Protein AF-A0A9D0NWI7-F1 (afdb_monomer)

Sequence (236 aa):
MSPNLDRCYEVLAVSHNSTWTEIRAAYRQLAQKWHPDRVGEEQKAEAEKRIKEINQAFSDIEKYYVKFGKPPGDTALKNPPPNQTVNRQARPGTTTRKAPQQEREESRPLKPHMVFLLLCVVGYLAWFLFWPAPEQDTLVSDPASETATQENTTDTEQDAEQTQQVRLFFKVGSSETEVYGIQGRPGRIKGDLWYYGGSVIFFSDGAVIGWHEDPEFPLYTEERARRETAAADERP

Solvent-accessible surface area (backbone atoms only — not comparable to full-atom values): 15121 Å² total; per-residue (Å²): 130,82,77,65,57,67,61,25,27,56,68,51,71,48,59,79,82,53,49,73,63,52,55,55,47,37,47,53,53,51,47,60,64,35,30,66,94,69,44,56,81,89,44,34,68,57,22,55,52,49,41,51,52,43,51,50,27,51,50,53,49,50,53,45,33,48,72,64,34,47,82,70,82,82,78,94,82,82,76,76,83,72,77,85,71,78,75,83,72,82,84,81,87,81,89,84,91,81,84,85,88,90,79,79,97,72,86,76,79,81,58,73,68,61,59,52,53,55,51,52,52,52,53,52,51,52,55,62,74,67,56,84,77,82,84,79,89,80,85,87,82,88,82,91,80,89,82,89,81,88,79,88,88,78,85,76,92,74,67,76,83,68,70,83,72,69,82,62,48,44,52,76,63,35,40,58,68,54,42,37,73,53,74,41,85,59,80,44,74,58,86,54,36,38,24,44,83,72,10,36,40,23,28,49,98,62,20,28,60,30,61,49,78,24,90,92,31,69,72,65,31,49,72,55,52,54,52,55,54,54,61,57,73,70,59,130

Structure (mmCIF, N/CA/C/O backbone):
data_AF-A0A9D0NWI7-F1
#
_entry.id   AF-A0A9D0NWI7-F1
#
loop_
_atom_site.group_PDB
_atom_site.id
_atom_site.type_symbol
_atom_site.label_atom_id
_atom_site.label_alt_id
_atom_site.label_comp_id
_atom_site.label_asym_id
_atom_site.label_entity_id
_atom_site.label_seq_id
_atom_site.pdbx_PDB_ins_code
_atom_site.Cartn_x
_atom_site.Cartn_y
_atom_site.Cartn_z
_atom_site.occupancy
_atom_site.B_iso_or_equiv
_atom_site.auth_seq_id
_atom_site.auth_comp_id
_atom_site.auth_asym_id
_atom_site.auth_atom_id
_atom_site.pdbx_PDB_model_num
ATOM 1 N N . MET A 1 1 ? -12.580 -11.399 -15.314 1.00 40.09 1 MET A N 1
ATOM 2 C CA . MET A 1 1 ? -11.313 -12.110 -15.047 1.00 40.09 1 MET A CA 1
ATOM 3 C C . MET A 1 1 ? -10.971 -11.937 -13.582 1.00 40.09 1 MET A C 1
ATOM 5 O O . MET A 1 1 ? -10.794 -10.801 -13.164 1.00 40.09 1 MET A O 1
ATOM 9 N N . SER A 1 2 ? -10.883 -13.016 -12.808 1.00 52.03 2 SER A N 1
ATOM 10 C CA . SER A 1 2 ? -10.125 -12.954 -11.555 1.00 52.03 2 SER A CA 1
ATOM 11 C C . SER A 1 2 ? -8.662 -12.683 -11.923 1.00 52.03 2 SER A C 1
ATOM 13 O O . SER A 1 2 ? -8.167 -13.351 -12.838 1.00 52.03 2 SER A O 1
ATOM 15 N N . PRO A 1 3 ? -7.986 -11.694 -11.317 1.00 63.94 3 PRO A N 1
ATOM 16 C CA . PRO A 1 3 ? -6.555 -11.527 -11.531 1.00 63.94 3 PRO A CA 1
ATOM 17 C C . PRO A 1 3 ? -5.869 -12.836 -11.132 1.00 63.94 3 PRO A C 1
ATOM 19 O O . PRO A 1 3 ? -6.170 -13.398 -10.079 1.00 63.94 3 PRO A O 1
ATOM 22 N N . ASN A 1 4 ? -5.013 -13.363 -12.009 1.00 83.94 4 ASN A N 1
ATOM 23 C CA . ASN A 1 4 ? -4.179 -14.512 -11.677 1.00 83.94 4 ASN A CA 1
ATOM 24 C C . ASN A 1 4 ? -3.125 -14.010 -10.687 1.00 83.94 4 ASN A C 1
ATOM 26 O O . ASN A 1 4 ? -2.105 -13.436 -11.069 1.00 83.94 4 ASN A O 1
ATOM 30 N N . LEU A 1 5 ? -3.478 -14.093 -9.412 1.00 85.12 5 LEU A N 1
ATOM 31 C CA . LEU A 1 5 ? -2.723 -13.476 -8.340 1.00 85.12 5 LEU A CA 1
ATOM 32 C C . LEU A 1 5 ? -1.387 -14.190 -8.123 1.00 85.12 5 LEU A C 1
ATOM 34 O O . LEU A 1 5 ? -0.396 -13.531 -7.829 1.00 85.12 5 LEU A O 1
ATOM 38 N N . ASP A 1 6 ? -1.343 -15.492 -8.407 1.00 85.62 6 ASP A N 1
ATOM 39 C CA . ASP A 1 6 ? -0.128 -16.307 -8.376 1.00 85.62 6 ASP A CA 1
ATOM 40 C C . ASP A 1 6 ? 0.951 -15.719 -9.291 1.00 85.62 6 ASP A C 1
ATOM 42 O O . ASP A 1 6 ? 2.055 -15.392 -8.855 1.00 85.62 6 ASP A O 1
ATOM 46 N N . ARG A 1 7 ? 0.586 -15.416 -10.544 1.00 88.62 7 ARG A N 1
ATOM 47 C CA . ARG A 1 7 ? 1.476 -14.730 -11.489 1.00 88.62 7 ARG A CA 1
ATOM 48 C C . ARG A 1 7 ? 1.921 -13.355 -10.983 1.00 88.62 7 ARG A C 1
ATOM 50 O O . ARG A 1 7 ? 3.027 -12.921 -11.295 1.00 88.62 7 ARG A O 1
ATOM 57 N N . CYS A 1 8 ? 1.082 -12.643 -10.231 1.00 91.38 8 CYS A N 1
ATOM 58 C CA . CYS A 1 8 ? 1.451 -11.336 -9.684 1.00 91.38 8 CYS A CA 1
ATOM 59 C C . CYS A 1 8 ? 2.540 -11.470 -8.608 1.00 91.38 8 CYS A C 1
ATOM 61 O O . CYS A 1 8 ? 3.503 -10.701 -8.615 1.00 91.38 8 CYS A O 1
ATOM 63 N N . TYR A 1 9 ? 2.427 -12.470 -7.730 1.00 90.31 9 TYR A N 1
ATOM 64 C CA . TYR A 1 9 ? 3.453 -12.780 -6.733 1.00 90.31 9 TYR A CA 1
ATOM 65 C C . TYR A 1 9 ? 4.760 -13.254 -7.376 1.00 90.31 9 TYR A C 1
ATOM 67 O O . TYR A 1 9 ? 5.834 -12.793 -6.984 1.00 90.31 9 TYR A O 1
ATOM 75 N N . GLU A 1 10 ? 4.677 -14.073 -8.427 1.00 91.69 10 GLU A N 1
ATOM 76 C CA . GLU A 1 10 ? 5.840 -14.498 -9.216 1.00 91.69 10 GLU A CA 1
ATOM 77 C C . GLU A 1 10 ? 6.567 -13.318 -9.876 1.00 91.69 10 GLU A C 1
ATOM 79 O O . GLU A 1 10 ? 7.793 -13.231 -9.806 1.00 91.69 10 GLU A O 1
ATOM 84 N N . VAL A 1 11 ? 5.831 -12.374 -10.480 1.00 92.88 11 VAL A N 1
ATOM 85 C CA . VAL A 1 11 ? 6.412 -11.170 -11.109 1.00 92.88 11 VAL A CA 1
ATOM 86 C C . VAL A 1 11 ? 7.143 -10.302 -10.085 1.00 92.88 11 VAL A C 1
ATOM 88 O O . VAL A 1 11 ? 8.200 -9.748 -10.392 1.00 92.88 11 VAL A O 1
ATOM 91 N N . LEU A 1 12 ? 6.604 -10.193 -8.868 1.00 92.75 12 LEU A N 1
ATOM 92 C CA . LEU A 1 12 ? 7.258 -9.482 -7.770 1.00 92.75 12 LEU A CA 1
ATOM 93 C C . LEU A 1 12 ? 8.359 -10.304 -7.083 1.00 92.75 12 LEU A C 1
ATOM 95 O O . LEU A 1 12 ? 9.067 -9.758 -6.239 1.00 92.75 12 LEU A O 1
ATOM 99 N N . ALA A 1 13 ? 8.533 -11.573 -7.463 1.00 92.50 13 ALA A N 1
ATOM 100 C CA . ALA A 1 13 ? 9.464 -12.519 -6.856 1.00 92.50 13 ALA A CA 1
ATOM 101 C C . ALA A 1 13 ? 9.291 -12.642 -5.330 1.00 92.50 13 ALA A C 1
ATOM 103 O O . ALA A 1 13 ? 10.270 -12.734 -4.588 1.00 92.50 13 ALA A O 1
ATOM 104 N N . VAL A 1 14 ? 8.040 -12.633 -4.863 1.00 91.38 14 VAL A N 1
ATOM 105 C CA . VAL A 1 14 ? 7.691 -12.807 -3.446 1.00 91.38 14 VAL A CA 1
ATOM 106 C C . VAL A 1 14 ? 6.827 -14.047 -3.250 1.00 91.38 14 VAL A C 1
ATOM 108 O O . VAL A 1 14 ? 6.249 -14.583 -4.195 1.00 91.38 14 VAL A O 1
ATOM 111 N N . SER A 1 15 ? 6.751 -14.523 -2.010 1.00 88.56 15 SER A N 1
ATOM 112 C CA . SER A 1 15 ? 5.897 -15.658 -1.670 1.00 88.56 15 SER A CA 1
ATOM 113 C C . SER A 1 15 ? 4.424 -15.242 -1.664 1.00 88.56 15 SER A C 1
ATOM 115 O O . SER A 1 15 ? 4.095 -14.106 -1.333 1.00 88.56 15 SER A O 1
ATOM 117 N N . HIS A 1 16 ? 3.524 -16.188 -1.933 1.00 84.69 16 HIS A N 1
ATOM 118 C CA . HIS A 1 16 ? 2.074 -16.000 -1.779 1.00 84.69 16 HIS A CA 1
ATOM 119 C C . HIS A 1 16 ? 1.690 -15.649 -0.330 1.00 84.69 16 HIS A C 1
ATOM 121 O O . HIS A 1 16 ? 0.702 -14.962 -0.093 1.00 84.69 16 HIS A O 1
ATOM 127 N N . ASN A 1 17 ? 2.526 -16.060 0.631 1.00 82.06 17 ASN A N 1
ATOM 128 C CA . ASN A 1 17 ? 2.357 -15.785 2.059 1.00 82.06 17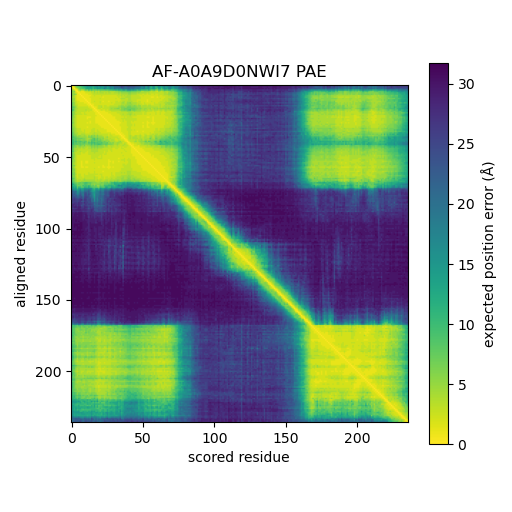 ASN A CA 1
ATOM 129 C C . ASN A 1 17 ? 3.119 -14.535 2.534 1.00 82.06 17 ASN A C 1
ATOM 131 O O . ASN A 1 17 ? 3.226 -14.311 3.741 1.00 82.06 17 ASN A O 1
ATOM 135 N N . SER A 1 18 ? 3.705 -13.755 1.622 1.00 85.38 18 SER A N 1
ATOM 136 C CA . SER A 1 18 ? 4.475 -12.570 1.996 1.00 85.38 18 SER A CA 1
ATOM 137 C C . SER A 1 18 ? 3.595 -11.494 2.627 1.00 85.38 18 SER A C 1
ATOM 139 O O . SER A 1 18 ? 2.458 -11.249 2.219 1.00 85.38 18 SER A O 1
ATOM 141 N N . THR A 1 19 ? 4.150 -10.821 3.632 1.00 87.25 19 THR A N 1
ATOM 142 C CA . THR A 1 19 ? 3.487 -9.693 4.295 1.00 87.25 19 THR A CA 1
ATOM 143 C C . THR A 1 19 ? 3.343 -8.498 3.349 1.00 87.25 19 THR A C 1
ATOM 145 O O . THR A 1 19 ? 4.065 -8.367 2.357 1.00 87.25 19 THR A O 1
ATOM 148 N N . TRP A 1 20 ? 2.436 -7.567 3.664 1.00 86.62 20 TRP A N 1
ATOM 149 C CA . TRP A 1 20 ? 2.275 -6.349 2.860 1.00 86.62 20 TRP A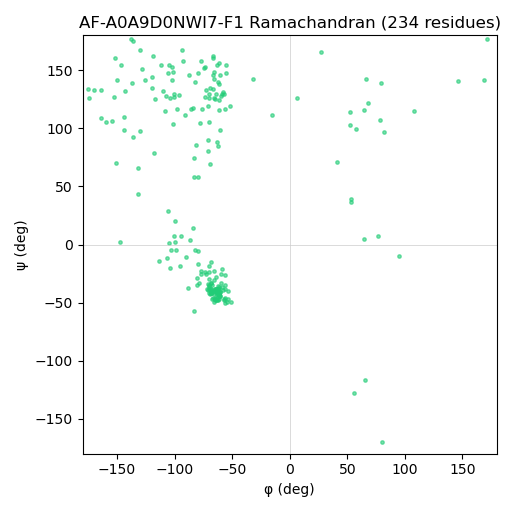 CA 1
ATOM 150 C C . TRP A 1 20 ? 3.577 -5.545 2.767 1.00 86.62 20 TRP A C 1
ATOM 152 O O . TRP A 1 20 ? 3.932 -5.025 1.704 1.00 86.62 20 TRP A O 1
ATOM 162 N N . THR A 1 21 ? 4.322 -5.480 3.873 1.00 86.50 21 THR A N 1
ATOM 163 C CA . THR A 1 21 ? 5.620 -4.805 3.930 1.00 86.50 21 THR A CA 1
ATOM 164 C C . THR A 1 21 ? 6.628 -5.438 2.969 1.00 86.50 21 THR A C 1
ATOM 166 O O . THR A 1 21 ? 7.299 -4.703 2.239 1.00 86.50 21 THR A O 1
ATOM 169 N N . GLU A 1 22 ? 6.697 -6.772 2.898 1.00 90.00 22 GLU A N 1
ATOM 170 C CA . GLU A 1 22 ? 7.553 -7.501 1.950 1.00 90.00 22 GLU A CA 1
ATOM 171 C C . GLU A 1 22 ? 7.163 -7.235 0.496 1.00 90.00 22 GLU A C 1
ATOM 173 O O . GLU A 1 22 ? 8.023 -6.878 -0.310 1.00 90.00 22 GLU A O 1
ATOM 178 N N . ILE A 1 23 ? 5.870 -7.324 0.168 1.00 91.88 23 ILE A N 1
ATOM 179 C CA . ILE A 1 23 ? 5.352 -7.062 -1.185 1.00 91.88 23 ILE A CA 1
ATOM 180 C C . ILE A 1 23 ? 5.748 -5.648 -1.630 1.00 91.88 23 ILE A C 1
ATOM 182 O O . ILE A 1 23 ? 6.299 -5.440 -2.715 1.00 91.88 23 ILE A O 1
ATOM 186 N N . ARG A 1 24 ? 5.532 -4.652 -0.762 1.00 90.19 24 ARG A N 1
ATOM 187 C CA . ARG A 1 24 ? 5.868 -3.253 -1.052 1.00 90.19 24 ARG A CA 1
ATOM 188 C C . ARG A 1 24 ? 7.380 -3.036 -1.129 1.00 90.19 24 ARG A C 1
ATOM 190 O O . ARG A 1 24 ? 7.828 -2.161 -1.870 1.00 90.19 24 ARG A O 1
ATOM 197 N N . ALA A 1 25 ? 8.171 -3.763 -0.343 1.00 91.56 25 ALA A N 1
ATOM 198 C CA . ALA A 1 25 ? 9.628 -3.698 -0.397 1.00 91.56 25 ALA A CA 1
ATOM 199 C C . ALA A 1 25 ? 10.161 -4.263 -1.720 1.00 91.56 25 ALA A C 1
ATOM 201 O O . ALA A 1 25 ? 10.948 -3.586 -2.383 1.00 91.56 25 ALA A O 1
ATOM 202 N N . ALA A 1 26 ? 9.673 -5.430 -2.143 1.00 94.38 26 ALA A N 1
ATOM 203 C CA . ALA A 1 26 ? 10.029 -6.049 -3.415 1.00 94.38 26 ALA A CA 1
ATOM 204 C C . ALA A 1 26 ? 9.658 -5.155 -4.604 1.00 94.38 26 ALA A C 1
ATOM 206 O O . ALA A 1 26 ? 10.498 -4.895 -5.465 1.00 94.38 26 ALA A O 1
ATOM 207 N N . TYR A 1 27 ? 8.454 -4.570 -4.591 1.00 94.75 27 TYR A N 1
ATOM 208 C CA . TYR A 1 27 ? 8.046 -3.576 -5.585 1.00 94.75 27 TYR A CA 1
ATOM 209 C C . TYR A 1 27 ? 9.042 -2.410 -5.678 1.00 94.75 27 TYR A C 1
ATOM 211 O O . TYR A 1 27 ? 9.499 -2.077 -6.769 1.00 94.75 27 TYR A O 1
ATOM 219 N N . ARG A 1 28 ? 9.437 -1.810 -4.542 1.00 93.62 28 ARG A N 1
ATOM 220 C CA . ARG A 1 28 ? 10.407 -0.697 -4.533 1.00 93.62 28 ARG A CA 1
ATOM 221 C C . ARG A 1 28 ? 11.765 -1.111 -5.102 1.00 93.62 28 ARG A C 1
ATOM 223 O O . ARG A 1 28 ? 12.364 -0.343 -5.850 1.00 93.62 28 ARG A O 1
ATOM 230 N N . GLN A 1 29 ? 12.244 -2.306 -4.762 1.00 94.69 29 GLN A N 1
ATOM 231 C CA . GLN A 1 29 ? 13.524 -2.823 -5.251 1.00 94.69 29 GLN A CA 1
ATOM 232 C C . GLN A 1 29 ? 13.493 -3.086 -6.758 1.00 94.69 29 GLN A C 1
ATOM 234 O O . GLN A 1 29 ? 14.400 -2.668 -7.477 1.00 94.69 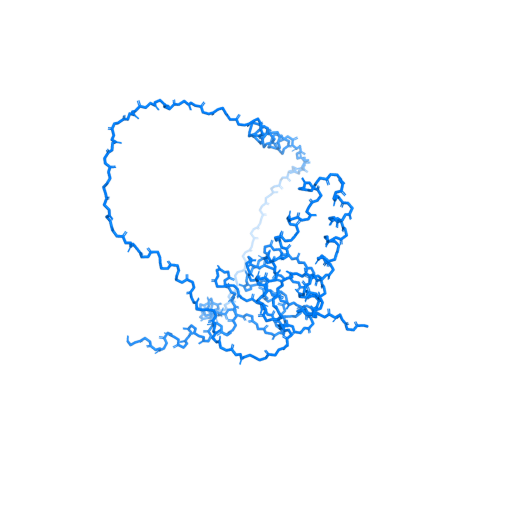29 GLN A O 1
ATOM 239 N N . LEU A 1 30 ? 12.436 -3.733 -7.251 1.00 94.56 30 LEU A N 1
ATOM 240 C CA . LEU A 1 30 ? 12.257 -4.009 -8.673 1.00 94.56 30 LEU A CA 1
ATOM 241 C C . LEU A 1 30 ? 12.067 -2.722 -9.477 1.00 94.56 30 LEU A C 1
ATOM 243 O O . LEU A 1 30 ? 12.682 -2.571 -10.532 1.00 94.56 30 LEU A O 1
ATOM 247 N N . ALA A 1 31 ? 11.298 -1.766 -8.951 1.00 93.38 31 ALA A N 1
ATOM 248 C CA . ALA A 1 31 ? 11.111 -0.468 -9.583 1.00 93.38 31 ALA A CA 1
ATOM 249 C C . ALA A 1 31 ? 12.418 0.321 -9.685 1.00 93.38 31 ALA A C 1
ATOM 251 O O . ALA A 1 31 ? 12.700 0.941 -10.706 1.00 93.38 31 ALA A O 1
ATOM 252 N N . GLN A 1 32 ? 13.255 0.252 -8.650 1.00 93.38 32 GLN A N 1
ATOM 253 C CA . GLN A 1 32 ? 14.578 0.857 -8.681 1.00 93.38 32 GLN A CA 1
ATOM 254 C C . GLN A 1 32 ? 15.528 0.115 -9.634 1.00 93.38 32 GLN A C 1
ATOM 256 O O . GLN A 1 32 ? 16.350 0.749 -10.288 1.00 93.38 32 GLN A O 1
ATOM 261 N N . LYS A 1 33 ? 15.432 -1.212 -9.742 1.00 92.31 33 LYS A N 1
ATOM 262 C CA . LYS A 1 33 ? 16.262 -2.011 -10.655 1.00 92.31 33 LYS A CA 1
ATOM 263 C C . LYS A 1 33 ? 15.966 -1.703 -12.124 1.00 92.31 33 LYS A C 1
ATOM 265 O O . LYS A 1 33 ? 16.902 -1.571 -12.904 1.00 92.31 33 LYS A O 1
ATOM 270 N N . TRP A 1 34 ? 14.690 -1.571 -12.475 1.00 94.06 34 TRP A N 1
ATOM 271 C CA . TRP A 1 34 ? 14.222 -1.353 -13.847 1.00 94.06 34 TRP A CA 1
ATOM 272 C C . TRP A 1 34 ? 13.887 0.115 -14.155 1.00 94.06 34 TRP A C 1
ATOM 274 O O . TRP A 1 34 ? 13.151 0.400 -15.095 1.00 94.06 34 TRP A O 1
ATOM 284 N N . HIS A 1 35 ? 14.409 1.064 -13.374 1.00 89.56 35 HIS A N 1
ATOM 285 C CA . HIS A 1 35 ? 14.210 2.486 -13.649 1.00 89.56 35 HIS A CA 1
ATOM 286 C C . HIS A 1 35 ? 14.969 2.897 -14.927 1.00 89.56 35 HIS A C 1
ATOM 288 O O . HIS A 1 35 ? 16.151 2.556 -15.032 1.00 89.56 35 HIS A O 1
ATOM 294 N N . PRO A 1 36 ? 14.363 3.665 -15.859 1.00 88.44 36 PRO A N 1
ATOM 295 C CA . PRO A 1 36 ? 15.008 4.064 -17.117 1.00 88.44 36 PRO A CA 1
ATOM 296 C C . PRO A 1 36 ? 16.345 4.790 -16.904 1.00 88.44 36 PRO A C 1
ATOM 298 O O . PRO A 1 36 ? 17.289 4.552 -17.647 1.00 88.44 36 PRO A O 1
ATOM 301 N N . ASP A 1 37 ? 16.467 5.592 -15.841 1.00 90.19 37 ASP A N 1
ATOM 302 C CA . ASP A 1 37 ? 17.720 6.291 -15.496 1.00 90.19 37 ASP A CA 1
ATOM 303 C C . ASP A 1 37 ? 18.858 5.365 -15.033 1.00 90.19 37 ASP A C 1
ATOM 305 O O . ASP A 1 37 ? 20.002 5.800 -14.917 1.00 90.19 37 ASP A O 1
ATOM 309 N N . ARG A 1 38 ? 18.561 4.106 -14.694 1.00 89.69 38 ARG A N 1
ATOM 310 C CA . ARG A 1 38 ? 19.538 3.148 -14.145 1.00 89.69 38 ARG A CA 1
ATOM 311 C C . ARG A 1 38 ? 19.951 2.070 -15.136 1.00 89.69 38 ARG A C 1
ATOM 313 O O . ARG A 1 38 ? 20.907 1.347 -14.860 1.00 89.69 38 ARG A O 1
ATOM 320 N N . VAL A 1 39 ? 19.251 1.959 -16.260 1.00 91.56 39 VAL A N 1
ATOM 321 C CA . VAL A 1 39 ? 19.533 0.985 -17.316 1.00 91.56 39 VAL A CA 1
ATOM 322 C C . VAL A 1 39 ? 20.183 1.674 -18.517 1.00 91.56 39 VAL A C 1
ATOM 324 O O . VAL A 1 39 ? 19.921 2.841 -18.802 1.00 91.56 39 VAL A O 1
ATOM 327 N N . GLY A 1 40 ? 21.057 0.955 -19.222 1.00 90.62 40 GLY A N 1
ATOM 328 C CA . GLY A 1 40 ? 21.648 1.448 -20.470 1.00 90.62 40 GLY A CA 1
ATOM 329 C C . GLY A 1 40 ? 20.605 1.579 -21.584 1.00 90.62 40 GLY A C 1
ATOM 330 O O . GLY A 1 40 ? 19.539 0.969 -21.513 1.00 90.62 40 GLY A O 1
ATOM 331 N N . GLU A 1 41 ? 20.916 2.345 -22.634 1.00 87.62 41 GLU A N 1
ATOM 332 C CA . GLU A 1 41 ? 19.970 2.644 -23.723 1.00 87.62 41 GLU A CA 1
ATOM 333 C C . GLU A 1 41 ? 19.390 1.395 -24.397 1.00 87.62 41 GLU A C 1
ATOM 335 O O . GLU A 1 41 ? 18.191 1.338 -24.657 1.00 87.62 41 GLU A O 1
ATOM 340 N N . GLU A 1 42 ? 20.210 0.362 -24.582 1.00 88.75 42 GLU A N 1
ATOM 341 C CA . GLU A 1 42 ? 19.807 -0.916 -25.180 1.00 88.75 42 GLU A CA 1
ATOM 342 C C . GLU A 1 42 ? 18.765 -1.673 -24.339 1.00 88.75 42 GLU A C 1
ATOM 344 O O . GLU A 1 42 ? 17.951 -2.421 -24.873 1.00 88.75 42 GLU A O 1
ATOM 349 N N . GLN A 1 43 ? 18.760 -1.458 -23.020 1.00 90.38 43 GLN A N 1
ATOM 350 C CA . GLN A 1 43 ? 17.874 -2.142 -22.075 1.00 90.38 43 GLN A CA 1
ATOM 351 C C . GLN A 1 43 ? 16.651 -1.301 -21.692 1.00 90.38 43 GLN A C 1
ATOM 353 O O . GLN A 1 43 ? 15.773 -1.810 -20.997 1.00 90.38 43 GLN A O 1
ATOM 358 N N . LYS A 1 44 ? 16.548 -0.043 -22.151 1.00 91.38 44 LYS A N 1
ATOM 359 C CA . LYS A 1 44 ? 15.412 0.845 -21.837 1.00 91.38 44 LYS A CA 1
ATOM 360 C C . LYS A 1 44 ? 14.074 0.219 -22.231 1.00 91.38 44 LYS A C 1
ATOM 362 O O . LYS A 1 44 ? 13.163 0.173 -21.412 1.00 91.38 44 LYS A O 1
ATOM 367 N N . ALA A 1 45 ? 13.985 -0.348 -23.434 1.00 92.69 45 ALA A N 1
ATOM 368 C CA . ALA A 1 45 ? 12.761 -0.988 -23.917 1.00 92.69 45 ALA A CA 1
ATOM 369 C C . ALA A 1 45 ? 12.354 -2.213 -23.071 1.00 92.69 45 ALA A C 1
ATOM 371 O O . ALA A 1 45 ? 11.172 -2.417 -22.786 1.00 92.69 45 ALA A O 1
ATOM 372 N N . GLU A 1 46 ? 13.321 -3.027 -22.631 1.00 92.19 46 GLU A N 1
ATOM 373 C CA . GLU A 1 46 ? 13.033 -4.157 -21.742 1.00 92.19 46 GLU A CA 1
ATOM 374 C C . GLU A 1 46 ? 12.643 -3.674 -20.341 1.00 92.19 46 GLU A C 1
ATOM 376 O O . GLU A 1 46 ? 11.679 -4.176 -19.763 1.00 92.19 46 GLU A O 1
ATOM 381 N N . ALA A 1 47 ? 13.333 -2.663 -19.815 1.00 93.00 47 ALA A N 1
ATOM 382 C CA . ALA A 1 47 ? 13.042 -2.075 -18.517 1.00 93.00 47 ALA A CA 1
ATOM 383 C C . ALA A 1 47 ? 11.638 -1.467 -18.457 1.00 93.00 47 ALA A C 1
ATOM 385 O O . ALA A 1 47 ? 10.912 -1.715 -17.498 1.00 93.00 47 ALA A O 1
ATOM 386 N N . GLU A 1 48 ? 11.211 -0.763 -19.507 1.00 93.50 48 GLU A N 1
ATOM 387 C CA . GLU A 1 48 ? 9.846 -0.248 -19.650 1.00 93.50 48 GLU A CA 1
ATOM 388 C C . GLU A 1 48 ? 8.799 -1.368 -19.659 1.00 93.50 48 GLU A C 1
ATOM 390 O O . GLU A 1 48 ? 7.748 -1.271 -19.015 1.00 93.50 48 GLU A O 1
ATOM 395 N N . LYS A 1 49 ? 9.086 -2.477 -20.348 1.00 94.25 49 LYS A N 1
ATOM 396 C CA . LYS A 1 49 ? 8.200 -3.643 -20.336 1.00 94.25 49 LYS A CA 1
ATOM 397 C C . LYS A 1 49 ? 8.118 -4.258 -18.937 1.00 94.25 49 LYS A C 1
ATOM 399 O O . LYS A 1 49 ? 7.020 -4.519 -18.446 1.00 94.25 49 LYS A O 1
ATOM 404 N N . ARG A 1 50 ? 9.260 -4.444 -18.272 1.00 93.00 50 ARG A N 1
ATOM 405 C CA . ARG A 1 50 ? 9.340 -5.024 -16.925 1.00 93.00 50 ARG A CA 1
ATOM 406 C C . ARG A 1 50 ? 8.663 -4.147 -15.883 1.00 93.00 50 ARG A C 1
ATOM 408 O O . ARG A 1 50 ? 7.862 -4.657 -15.107 1.00 93.00 50 ARG A O 1
ATOM 415 N N . ILE A 1 51 ? 8.923 -2.839 -15.874 1.00 94.75 51 ILE A N 1
ATOM 416 C CA . ILE A 1 51 ? 8.302 -1.921 -14.910 1.00 94.75 51 ILE A CA 1
ATOM 417 C C . ILE A 1 51 ? 6.784 -1.887 -15.083 1.00 94.75 51 ILE A C 1
ATOM 419 O O . ILE A 1 51 ? 6.054 -1.845 -14.096 1.00 94.75 51 ILE A O 1
ATOM 423 N N . LYS A 1 52 ? 6.288 -1.984 -16.323 1.00 94.44 52 LYS A N 1
ATOM 424 C CA . LYS A 1 52 ? 4.854 -2.083 -16.598 1.00 94.44 52 LYS A CA 1
ATOM 425 C C . LYS A 1 52 ? 4.249 -3.355 -16.003 1.00 94.44 52 LYS A C 1
ATOM 427 O O . LYS A 1 52 ? 3.213 -3.269 -15.348 1.00 94.44 52 LYS A O 1
ATOM 432 N N . GLU A 1 53 ? 4.900 -4.505 -16.187 1.00 94.50 53 GLU A N 1
ATOM 433 C CA . GLU A 1 53 ? 4.477 -5.783 -15.594 1.00 94.50 53 GLU A CA 1
ATOM 434 C C . GLU A 1 53 ? 4.483 -5.723 -14.056 1.00 94.50 53 GLU A C 1
ATOM 436 O O . GLU A 1 53 ? 3.508 -6.122 -13.423 1.00 94.50 53 GLU A O 1
ATOM 441 N N . ILE A 1 54 ? 5.535 -5.153 -13.459 1.00 95.00 54 ILE A N 1
ATOM 442 C CA . ILE A 1 54 ? 5.674 -4.962 -12.006 1.00 95.00 54 ILE A CA 1
ATOM 443 C C . ILE A 1 54 ? 4.558 -4.065 -11.454 1.00 95.00 54 ILE A C 1
ATOM 445 O O . ILE A 1 54 ? 3.928 -4.403 -10.452 1.00 95.00 54 ILE A O 1
ATOM 449 N N . ASN A 1 55 ? 4.286 -2.936 -12.115 1.00 94.56 55 ASN A N 1
ATOM 450 C CA . ASN A 1 55 ? 3.234 -2.000 -11.715 1.00 94.56 55 ASN A CA 1
ATOM 451 C C . ASN A 1 55 ? 1.848 -2.645 -11.795 1.00 94.56 55 ASN A C 1
ATOM 453 O O . ASN A 1 55 ? 1.021 -2.439 -10.906 1.00 94.56 55 ASN A O 1
ATOM 457 N N . GLN A 1 56 ? 1.598 -3.427 -12.848 1.00 94.38 56 GLN A N 1
ATOM 458 C CA . GLN A 1 56 ? 0.339 -4.141 -13.017 1.00 94.38 56 GLN A CA 1
ATOM 459 C C . GLN A 1 56 ? 0.154 -5.206 -11.930 1.00 94.38 56 GLN A C 1
ATOM 461 O O . GLN A 1 56 ? -0.878 -5.206 -11.264 1.00 94.38 56 GLN A O 1
ATOM 466 N N . ALA A 1 57 ? 1.167 -6.045 -11.698 1.00 93.56 57 ALA A N 1
ATOM 467 C CA . ALA A 1 57 ? 1.140 -7.072 -10.659 1.00 93.56 57 ALA A CA 1
ATOM 468 C C . ALA A 1 57 ? 0.892 -6.472 -9.267 1.00 93.56 57 ALA A C 1
ATOM 470 O O . ALA A 1 57 ? 0.026 -6.939 -8.529 1.00 93.56 57 ALA A O 1
ATOM 471 N N . PHE A 1 58 ? 1.604 -5.393 -8.927 1.00 93.44 58 PHE A N 1
ATOM 472 C CA . PHE A 1 58 ? 1.409 -4.700 -7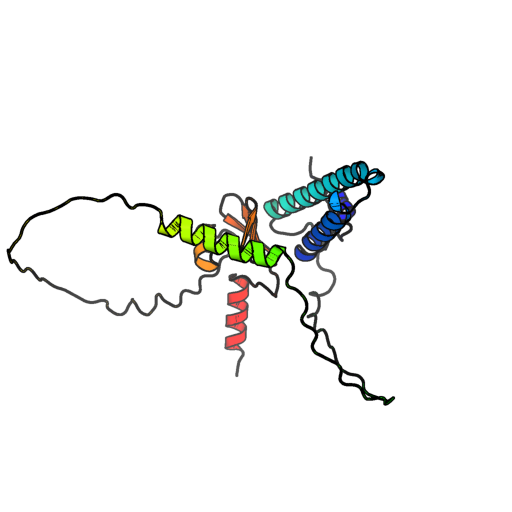.657 1.00 93.44 58 PHE A CA 1
ATOM 473 C C . PHE A 1 58 ? -0.001 -4.105 -7.539 1.00 93.44 58 PHE A C 1
ATOM 475 O O . PHE A 1 58 ? -0.643 -4.274 -6.508 1.00 93.44 58 PHE A O 1
ATOM 482 N N . SER A 1 59 ? -0.519 -3.471 -8.597 1.00 92.19 59 SER A N 1
ATOM 483 C CA . SER A 1 59 ? -1.877 -2.914 -8.593 1.00 92.19 59 SER A CA 1
ATOM 484 C C . SER A 1 59 ? -2.957 -3.984 -8.431 1.00 92.19 59 SER A C 1
ATOM 486 O O . SER A 1 59 ? -3.953 -3.749 -7.748 1.00 92.19 59 SER A O 1
ATOM 488 N N . ASP A 1 60 ? -2.784 -5.155 -9.039 1.00 91.75 60 ASP A N 1
ATOM 489 C CA . ASP A 1 60 ? -3.754 -6.243 -8.925 1.00 91.75 60 ASP A CA 1
ATOM 490 C C . ASP A 1 60 ? -3.745 -6.867 -7.521 1.00 91.75 60 ASP A C 1
ATOM 492 O O . ASP A 1 60 ? -4.812 -7.181 -6.989 1.00 91.75 60 ASP A O 1
ATOM 496 N N . ILE A 1 61 ? -2.576 -6.930 -6.871 1.00 89.69 61 ILE A N 1
ATOM 497 C CA . ILE A 1 61 ? -2.472 -7.268 -5.446 1.00 89.69 61 ILE A CA 1
ATOM 498 C C . ILE A 1 61 ? -3.139 -6.188 -4.583 1.00 89.69 61 ILE A C 1
ATOM 500 O O . ILE A 1 61 ? -3.958 -6.525 -3.734 1.00 89.69 61 ILE A O 1
ATOM 504 N N . GLU A 1 62 ? -2.876 -4.896 -4.806 1.00 89.00 62 GLU A N 1
ATOM 505 C CA . GLU A 1 62 ? -3.531 -3.812 -4.049 1.00 89.00 62 GLU A CA 1
ATOM 506 C C . GLU A 1 62 ? -5.061 -3.928 -4.103 1.00 89.00 62 GLU A C 1
ATOM 508 O O . GLU A 1 62 ? -5.721 -3.885 -3.066 1.00 89.00 62 GLU A O 1
ATOM 513 N N . LYS A 1 63 ? -5.628 -4.145 -5.296 1.00 88.88 63 LYS A N 1
ATOM 514 C CA . LYS A 1 63 ? -7.077 -4.335 -5.474 1.00 88.88 63 LYS A CA 1
ATOM 515 C C . LYS A 1 63 ? -7.599 -5.554 -4.723 1.00 88.88 63 LYS A C 1
ATOM 517 O O . LYS A 1 63 ? -8.717 -5.521 -4.219 1.00 88.88 63 LYS A O 1
ATOM 522 N N . TYR A 1 64 ? -6.820 -6.633 -4.654 1.00 88.38 64 TYR A N 1
ATOM 523 C CA . TYR A 1 64 ? -7.187 -7.802 -3.863 1.00 88.38 64 TYR A CA 1
ATOM 524 C C . TYR A 1 64 ? -7.288 -7.441 -2.374 1.00 88.38 64 TYR A C 1
ATOM 526 O O . TYR A 1 64 ? -8.299 -7.735 -1.740 1.00 88.38 64 TYR A O 1
ATOM 534 N N . TYR A 1 65 ? -6.298 -6.735 -1.825 1.00 83.56 65 TYR A N 1
ATOM 535 C CA . TYR A 1 65 ? -6.328 -6.310 -0.421 1.00 83.56 65 TYR A CA 1
ATOM 536 C C . TYR A 1 65 ? -7.465 -5.323 -0.133 1.00 83.56 65 TYR A C 1
ATOM 538 O O . TYR A 1 65 ? -8.126 -5.460 0.890 1.00 83.56 65 TYR A O 1
ATOM 546 N N . VAL A 1 66 ? -7.764 -4.401 -1.052 1.00 83.56 66 VAL A N 1
ATOM 547 C CA . VAL A 1 66 ? -8.943 -3.515 -0.959 1.00 83.56 66 VAL A CA 1
ATOM 548 C C . VAL A 1 66 ? -10.259 -4.286 -1.069 1.00 83.56 66 VAL A C 1
ATOM 550 O O . VAL A 1 66 ? -11.289 -3.830 -0.605 1.00 83.56 66 VAL A O 1
ATOM 553 N N . LYS A 1 67 ? -10.274 -5.476 -1.665 1.00 84.81 67 LYS A N 1
ATOM 554 C CA . LYS A 1 67 ? -11.502 -6.268 -1.761 1.00 84.81 67 LYS A CA 1
ATOM 555 C C . LYS A 1 67 ? -11.721 -7.181 -0.557 1.00 84.81 67 LYS A C 1
ATOM 557 O O . LYS A 1 67 ? -12.859 -7.404 -0.157 1.00 84.81 67 LYS A O 1
ATOM 562 N N . PHE A 1 68 ? -10.650 -7.756 -0.018 1.00 80.38 68 PHE A N 1
ATOM 563 C CA . PHE A 1 68 ? -10.737 -8.820 0.988 1.00 80.38 68 PHE A CA 1
ATOM 564 C C . PHE A 1 68 ? -10.206 -8.414 2.368 1.00 80.38 68 PHE A C 1
ATOM 566 O O . PHE A 1 68 ? -10.430 -9.136 3.339 1.00 80.38 68 PHE A O 1
ATOM 573 N N . GLY A 1 69 ? -9.476 -7.299 2.472 1.00 72.81 69 GLY A N 1
ATOM 574 C CA . GLY A 1 69 ? -8.849 -6.819 3.709 1.00 72.81 69 GLY A CA 1
ATOM 575 C C . GLY A 1 69 ? -7.765 -7.745 4.274 1.00 72.81 69 GLY A C 1
ATOM 576 O O . GLY A 1 69 ? -7.266 -7.508 5.372 1.00 72.81 69 GLY A O 1
ATOM 577 N N . LYS A 1 70 ? -7.422 -8.826 3.564 1.00 73.38 70 LYS A N 1
ATOM 578 C CA . LYS A 1 70 ? -6.537 -9.912 4.005 1.00 73.38 70 LYS A CA 1
ATOM 579 C C . LYS A 1 70 ? -5.739 -10.454 2.817 1.00 73.38 70 LYS A C 1
ATOM 581 O O . LYS A 1 70 ? -6.232 -10.358 1.693 1.00 73.38 70 LYS A O 1
ATOM 586 N N . PRO A 1 71 ? -4.549 -11.040 3.040 1.00 70.25 71 PRO A N 1
ATOM 587 C CA . PRO A 1 71 ? -3.846 -11.787 2.003 1.00 70.25 71 PRO A CA 1
ATOM 588 C C . PRO A 1 71 ? -4.672 -12.998 1.516 1.00 70.25 71 PRO A C 1
ATOM 590 O O . PRO A 1 71 ? -5.529 -13.497 2.253 1.00 70.25 71 PRO A O 1
ATOM 593 N N . PRO A 1 72 ? -4.434 -13.484 0.288 1.00 59.44 72 PRO A N 1
ATOM 594 C CA . PRO A 1 72 ? -5.002 -14.735 -0.222 1.00 59.44 72 PRO A CA 1
ATOM 595 C C . PRO A 1 72 ? -4.527 -15.933 0.605 1.00 59.44 72 PRO A C 1
ATOM 597 O O . PRO A 1 72 ? -3.373 -15.964 1.020 1.00 59.44 72 PRO A O 1
ATOM 600 N N . GLY A 1 73 ? -5.425 -16.888 0.876 1.00 58.09 73 GLY A N 1
ATOM 601 C CA . GLY A 1 73 ? -5.133 -18.103 1.658 1.00 58.09 73 GLY A CA 1
ATOM 602 C C . GLY A 1 73 ? -4.090 -19.006 0.984 1.00 58.09 73 GLY A C 1
ATOM 603 O O . GLY A 1 73 ? -3.925 -18.943 -0.229 1.00 58.09 73 GLY A O 1
ATOM 604 N N . ASP A 1 74 ? -3.339 -19.833 1.719 1.00 45.53 74 ASP A N 1
ATOM 605 C CA . ASP A 1 74 ? -3.811 -20.680 2.825 1.00 45.53 74 ASP A CA 1
ATOM 606 C C . ASP A 1 74 ? -3.080 -20.519 4.180 1.00 45.53 74 ASP A C 1
ATOM 608 O O . ASP A 1 74 ? -1.864 -20.392 4.277 1.00 45.53 74 ASP A O 1
ATOM 612 N N . THR A 1 75 ? -3.880 -20.582 5.249 1.00 48.47 75 THR A N 1
ATOM 613 C CA . THR A 1 75 ? -3.585 -20.925 6.657 1.00 48.47 75 THR A CA 1
ATOM 614 C C . THR A 1 75 ? -2.126 -21.143 7.111 1.00 48.47 75 THR A C 1
ATOM 616 O O . THR A 1 75 ? -1.461 -22.094 6.718 1.00 48.47 75 THR A O 1
ATOM 619 N N . ALA A 1 76 ? -1.730 -20.409 8.155 1.00 47.94 76 ALA A N 1
ATOM 620 C CA . ALA A 1 76 ? -1.252 -20.999 9.412 1.00 47.94 76 ALA A CA 1
ATOM 621 C C . ALA A 1 76 ? -0.325 -22.238 9.341 1.00 47.94 76 ALA A C 1
ATOM 623 O O . ALA A 1 76 ? -0.687 -23.311 9.820 1.00 47.94 76 ALA A O 1
ATOM 624 N N . LEU A 1 77 ? 0.927 -22.074 8.903 1.00 39.25 77 LEU A N 1
ATOM 625 C CA . LEU A 1 77 ? 2.012 -22.960 9.337 1.00 39.25 77 LEU A CA 1
ATOM 626 C C . LEU A 1 77 ? 3.223 -22.145 9.822 1.00 39.25 77 LEU A C 1
ATOM 628 O O . LEU A 1 77 ? 4.089 -21.757 9.050 1.00 39.25 77 LEU A O 1
ATOM 632 N N . LYS A 1 78 ? 3.273 -22.007 11.156 1.00 38.78 78 LYS A N 1
ATOM 633 C CA . LYS A 1 78 ? 4.440 -21.759 12.027 1.00 38.78 78 LYS A CA 1
ATOM 634 C C . LYS A 1 78 ? 4.944 -20.315 12.180 1.00 38.78 78 LYS A C 1
ATOM 636 O O . LYS A 1 78 ? 5.868 -19.879 11.508 1.00 38.78 78 LYS A O 1
ATOM 641 N N . ASN A 1 79 ? 4.456 -19.731 13.278 1.00 36.00 79 ASN A N 1
ATOM 642 C CA . ASN A 1 79 ? 5.045 -18.667 14.096 1.00 36.00 79 ASN A 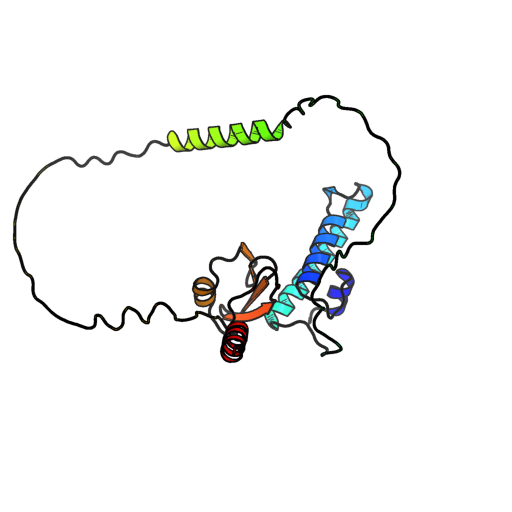CA 1
ATOM 643 C C . ASN A 1 79 ? 4.914 -17.230 13.553 1.00 36.00 79 ASN A C 1
ATOM 645 O O . ASN A 1 79 ? 5.124 -17.002 12.364 1.00 36.00 79 ASN A O 1
ATOM 649 N N . PRO A 1 80 ? 4.617 -16.239 14.424 1.00 43.41 80 PRO A N 1
ATOM 650 C CA . PRO A 1 80 ? 4.875 -14.840 14.084 1.00 43.41 80 PRO A CA 1
ATOM 651 C C . PRO A 1 80 ? 6.360 -14.703 13.707 1.00 43.41 80 PRO A C 1
ATOM 653 O O . PRO A 1 80 ? 7.173 -15.442 14.280 1.00 43.41 80 PRO A O 1
ATOM 656 N N . PRO A 1 81 ? 6.752 -13.803 12.781 1.00 38.00 81 PRO A N 1
ATOM 657 C CA . PRO A 1 81 ? 8.167 -13.528 12.583 1.00 38.00 81 PRO A CA 1
ATOM 658 C C . PRO A 1 81 ? 8.752 -13.197 13.963 1.00 38.00 81 PRO A C 1
ATOM 660 O O . PRO A 1 81 ? 8.243 -12.292 14.634 1.00 38.00 81 PRO A O 1
ATOM 663 N N . PRO A 1 82 ? 9.732 -13.978 14.454 1.00 35.66 82 PRO A N 1
ATOM 664 C CA . PRO A 1 82 ? 10.329 -13.706 15.740 1.00 35.66 82 PRO A CA 1
ATOM 665 C C . PRO A 1 82 ? 10.896 -12.299 15.656 1.00 35.66 82 PRO A C 1
ATOM 667 O O . PRO A 1 82 ? 11.581 -11.963 14.686 1.00 35.66 82 PRO A O 1
ATOM 670 N N . ASN A 1 83 ? 10.537 -11.501 16.662 1.00 36.72 83 ASN A N 1
ATOM 671 C CA . ASN A 1 83 ? 11.207 -10.283 17.081 1.00 36.72 83 ASN A CA 1
ATOM 672 C C . ASN A 1 83 ? 12.609 -10.231 16.465 1.00 36.72 83 ASN A C 1
ATOM 674 O O . ASN A 1 83 ? 13.449 -11.075 16.799 1.00 36.72 83 ASN A O 1
ATOM 678 N N . GLN A 1 84 ? 12.850 -9.306 15.530 1.00 38.62 84 GLN A N 1
ATOM 679 C CA . GLN A 1 84 ? 14.207 -9.011 15.083 1.00 38.62 84 GLN A CA 1
ATOM 680 C C . GLN A 1 84 ? 14.933 -8.317 16.237 1.00 38.62 84 GLN A C 1
ATOM 682 O O . GLN A 1 84 ? 15.304 -7.149 16.177 1.00 38.62 84 GLN A O 1
ATOM 687 N N . THR A 1 85 ? 15.193 -9.079 17.296 1.00 36.94 85 THR A N 1
ATOM 688 C CA . THR A 1 85 ? 16.334 -8.884 18.159 1.00 36.94 85 THR A CA 1
ATOM 689 C C . THR A 1 85 ? 17.534 -9.121 17.255 1.00 36.94 85 THR A C 1
ATOM 691 O O . THR A 1 85 ? 18.031 -10.241 17.121 1.00 36.94 85 THR A O 1
ATOM 694 N N . VAL A 1 86 ? 17.996 -8.066 16.581 1.00 36.25 86 VAL A N 1
ATOM 695 C CA . VAL A 1 86 ? 19.366 -8.007 16.083 1.00 36.25 86 VAL A CA 1
ATOM 696 C C . VAL A 1 86 ? 20.237 -8.058 17.329 1.00 36.25 86 VAL A C 1
ATOM 698 O O . VAL A 1 86 ? 20.614 -7.049 17.920 1.00 36.25 86 VAL A O 1
ATOM 701 N N . ASN A 1 87 ? 20.488 -9.284 17.778 1.00 34.97 87 ASN A N 1
ATOM 702 C CA . ASN A 1 87 ? 21.400 -9.602 18.843 1.00 34.97 87 ASN A CA 1
ATOM 703 C C . ASN A 1 87 ? 22.805 -9.357 18.296 1.00 34.97 87 ASN A C 1
ATOM 705 O O . ASN A 1 87 ? 23.497 -10.269 17.848 1.00 34.97 87 ASN A O 1
ATOM 709 N N . ARG A 1 88 ? 23.224 -8.090 18.287 1.00 43.09 88 ARG A N 1
ATOM 710 C CA . ARG A 1 88 ? 24.615 -7.702 18.066 1.00 43.09 88 ARG A CA 1
ATOM 711 C C . ARG A 1 88 ? 25.372 -7.909 19.379 1.00 43.09 88 ARG A C 1
ATOM 713 O O . ARG A 1 88 ? 25.919 -6.977 19.957 1.00 43.09 88 ARG A O 1
ATOM 720 N N . GLN A 1 89 ? 25.355 -9.142 19.879 1.00 38.41 89 GLN A N 1
ATOM 721 C CA . GLN A 1 89 ? 26.211 -9.543 20.980 1.00 38.41 89 GLN A CA 1
ATOM 722 C C . GLN A 1 89 ? 27.624 -9.752 20.448 1.00 38.41 89 GLN A C 1
ATOM 724 O O . GLN A 1 89 ? 27.901 -10.591 19.593 1.00 38.41 89 GLN A O 1
ATOM 729 N N . ALA A 1 90 ? 28.486 -8.894 20.978 1.00 35.25 90 ALA A N 1
ATOM 730 C CA . ALA A 1 90 ? 29.929 -8.932 20.968 1.00 35.25 90 ALA A CA 1
ATOM 731 C C . ALA A 1 90 ? 30.537 -10.345 20.972 1.00 35.25 90 ALA A C 1
ATOM 733 O O . ALA A 1 90 ? 30.130 -11.223 21.734 1.00 35.25 90 ALA A O 1
ATOM 734 N N . ARG A 1 91 ? 31.642 -10.495 20.234 1.00 32.72 91 ARG A N 1
ATOM 735 C CA . ARG A 1 91 ? 32.736 -11.373 20.654 1.00 32.72 91 ARG A CA 1
ATOM 736 C C . ARG A 1 91 ? 34.087 -10.640 20.627 1.00 32.72 91 ARG A C 1
ATOM 738 O O . ARG A 1 91 ? 34.232 -9.692 19.856 1.00 32.72 91 ARG A O 1
ATOM 745 N N . PRO A 1 92 ? 35.032 -11.043 21.498 1.00 41.81 92 PRO A N 1
ATOM 746 C CA . PRO A 1 92 ? 36.161 -10.228 21.947 1.00 41.81 92 PRO A CA 1
ATOM 747 C C . PRO A 1 92 ? 37.513 -10.626 21.323 1.00 41.81 92 PRO A C 1
ATOM 749 O O . PRO A 1 92 ? 37.717 -11.800 21.041 1.00 41.81 92 PRO A O 1
ATOM 752 N N . GLY A 1 93 ? 38.438 -9.650 21.251 1.00 31.47 93 GLY A N 1
ATOM 753 C CA . GLY A 1 93 ? 39.913 -9.798 21.188 1.00 31.47 93 GLY A CA 1
ATOM 754 C C . GLY A 1 93 ? 40.494 -10.449 19.919 1.00 31.47 93 GLY A C 1
ATOM 755 O O . GLY A 1 93 ? 39.917 -11.374 19.381 1.00 31.47 93 GLY A O 1
ATOM 756 N N . THR A 1 94 ? 41.639 -10.060 19.354 1.00 34.16 94 THR A N 1
ATOM 757 C CA . THR A 1 94 ? 42.817 -9.415 19.948 1.00 34.16 94 THR A CA 1
ATOM 758 C C . THR A 1 94 ? 43.706 -8.802 18.851 1.00 34.16 94 THR A C 1
ATOM 760 O O . THR A 1 94 ? 44.059 -9.458 17.881 1.00 34.16 94 THR A O 1
ATOM 763 N N . THR A 1 95 ? 44.104 -7.549 19.087 1.00 36.66 95 THR A N 1
ATOM 764 C CA . THR A 1 95 ? 45.433 -6.949 18.853 1.00 36.66 95 THR A CA 1
ATOM 765 C C . THR A 1 95 ? 46.103 -7.071 17.476 1.00 36.66 95 THR A C 1
ATOM 767 O O . THR A 1 95 ? 46.690 -8.093 17.147 1.00 36.66 95 THR A O 1
ATOM 770 N N . THR A 1 96 ? 46.270 -5.930 16.793 1.00 40.28 96 THR A N 1
ATOM 771 C CA . THR A 1 96 ? 47.612 -5.438 16.418 1.00 40.28 96 THR A CA 1
ATOM 772 C C . THR A 1 96 ? 47.615 -3.912 16.283 1.00 40.28 96 THR A C 1
ATOM 774 O O . THR A 1 96 ? 46.798 -3.297 15.609 1.00 40.28 96 THR A O 1
ATOM 777 N N . ARG A 1 97 ? 48.564 -3.332 17.014 1.00 37.12 97 ARG A N 1
ATOM 778 C CA . ARG A 1 97 ? 48.905 -1.927 17.241 1.00 37.12 97 ARG A CA 1
ATOM 779 C C . ARG A 1 97 ? 49.498 -1.263 15.993 1.00 37.12 97 ARG A C 1
ATOM 781 O O . ARG A 1 97 ? 50.528 -1.730 15.517 1.00 37.12 97 ARG A O 1
ATOM 788 N N . LYS A 1 98 ? 48.975 -0.094 15.599 1.00 34.53 98 LYS A N 1
ATOM 789 C CA . LYS A 1 98 ? 49.793 1.049 15.144 1.00 34.53 98 LYS A CA 1
ATOM 790 C C . LYS A 1 98 ? 48.981 2.356 15.127 1.00 34.53 98 LYS A C 1
ATOM 792 O O . LYS A 1 98 ? 48.113 2.548 14.289 1.00 34.53 98 LYS A O 1
ATOM 797 N N . ALA A 1 99 ? 49.291 3.246 16.064 1.00 35.91 99 ALA A N 1
ATOM 798 C CA . ALA A 1 99 ? 49.232 4.697 15.865 1.00 35.91 99 ALA A CA 1
ATOM 799 C C . ALA A 1 99 ? 50.650 5.155 15.441 1.00 35.91 99 ALA A C 1
ATOM 801 O O . ALA A 1 99 ? 51.582 4.362 15.639 1.00 35.91 99 ALA A O 1
ATOM 802 N N . PRO A 1 100 ? 50.887 6.383 14.938 1.00 49.69 100 PRO A N 1
ATOM 803 C CA . PRO A 1 100 ? 49.979 7.533 14.827 1.00 49.69 100 PRO A CA 1
ATOM 804 C C . PRO A 1 100 ? 49.965 8.164 13.416 1.00 49.69 100 PRO A C 1
ATOM 806 O O . PRO A 1 100 ? 50.874 7.910 12.635 1.00 49.69 100 PRO A O 1
ATOM 809 N N . GLN A 1 101 ? 48.998 9.040 13.116 1.00 32.94 101 GLN A N 1
ATOM 810 C CA . GLN A 1 101 ? 49.308 10.401 12.650 1.00 32.94 101 GLN A CA 1
ATOM 811 C C . GLN A 1 101 ? 48.059 11.273 12.476 1.00 32.94 101 GLN A C 1
ATOM 813 O O . GLN A 1 101 ? 47.027 10.877 11.946 1.00 32.94 101 GLN A O 1
ATOM 818 N N . GLN A 1 102 ? 48.223 12.469 13.016 1.00 49.38 102 GLN A N 1
ATOM 819 C CA . GLN A 1 102 ? 47.366 13.634 13.036 1.00 49.38 102 GLN A CA 1
ATOM 820 C C . GLN A 1 1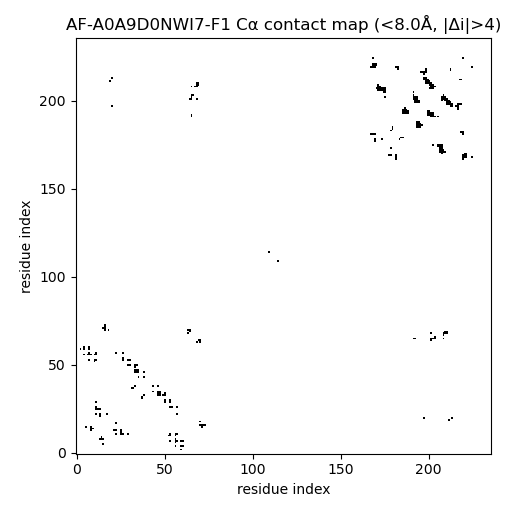02 ? 47.625 14.418 11.750 1.00 49.38 102 GLN A C 1
ATOM 822 O O . GLN A 1 102 ? 48.734 14.908 11.574 1.00 49.38 102 GLN A O 1
ATOM 827 N N . GLU A 1 103 ? 46.622 14.560 10.883 1.00 44.31 103 GLU A N 1
ATOM 828 C CA . GLU A 1 103 ? 46.670 15.477 9.742 1.00 44.31 103 GLU A CA 1
ATOM 829 C C . GLU A 1 103 ? 45.285 16.094 9.485 1.00 44.31 103 GLU A C 1
ATOM 831 O O . GLU A 1 103 ? 44.341 15.430 9.071 1.00 44.31 103 GLU A O 1
ATOM 836 N N . ARG A 1 104 ? 45.219 17.398 9.783 1.00 41.22 104 ARG A N 1
ATOM 837 C CA . ARG A 1 104 ? 44.616 18.457 8.963 1.00 41.22 104 ARG A CA 1
ATOM 838 C C . ARG A 1 104 ? 43.133 18.302 8.588 1.00 41.22 104 ARG A C 1
ATOM 840 O O . ARG A 1 104 ? 42.773 17.690 7.589 1.00 41.22 104 ARG A O 1
ATOM 847 N N . GLU A 1 105 ? 42.278 18.994 9.341 1.00 53.28 105 GLU A N 1
ATOM 848 C CA . GLU A 1 105 ? 40.948 19.392 8.873 1.00 53.28 105 GLU A CA 1
ATOM 849 C C . GLU A 1 105 ? 41.093 20.298 7.642 1.00 53.28 105 GLU A C 1
ATOM 851 O O . GLU A 1 105 ? 41.380 21.490 7.743 1.00 53.28 105 GLU A O 1
ATOM 856 N N . GLU A 1 106 ? 40.930 19.706 6.463 1.00 44.31 106 GLU A N 1
ATOM 857 C CA . GLU A 1 106 ? 40.807 20.417 5.198 1.00 44.31 106 GLU A CA 1
ATOM 858 C C . GLU A 1 106 ? 39.318 20.527 4.842 1.00 44.31 106 GLU A C 1
ATOM 860 O O . GLU A 1 106 ? 38.591 19.537 4.695 1.00 44.31 106 GLU A O 1
ATOM 865 N N . SER A 1 107 ? 38.851 21.771 4.788 1.00 49.38 107 SER A N 1
ATOM 866 C CA . SER A 1 107 ? 37.483 22.188 4.507 1.00 49.38 107 SER A CA 1
ATOM 867 C C . SER A 1 107 ? 36.991 21.642 3.165 1.00 49.38 107 SER A C 1
ATOM 869 O O . SER A 1 107 ? 37.486 21.984 2.093 1.00 49.38 107 SER A O 1
ATOM 871 N N . ARG A 1 108 ? 35.955 20.798 3.211 1.00 56.53 108 ARG A N 1
ATOM 872 C CA . ARG A 1 108 ? 35.274 20.310 2.005 1.00 56.53 108 ARG A CA 1
ATOM 873 C C . ARG A 1 108 ? 34.418 21.441 1.413 1.00 56.53 108 ARG A C 1
ATOM 875 O O . ARG A 1 108 ? 33.590 21.987 2.145 1.00 56.53 108 ARG A O 1
ATOM 882 N N . PRO A 1 109 ? 34.550 21.786 0.119 1.00 58.66 109 PRO A N 1
ATOM 883 C CA . PRO A 1 109 ? 33.726 22.823 -0.487 1.00 58.66 109 PRO A CA 1
ATOM 884 C C . PRO A 1 109 ? 32.258 22.379 -0.540 1.00 58.66 109 PRO A C 1
ATOM 886 O O . PRO A 1 109 ? 31.941 21.250 -0.931 1.00 58.66 109 PRO A O 1
ATOM 889 N N . LEU A 1 110 ? 31.356 23.276 -0.131 1.00 61.28 110 LEU A N 1
ATOM 890 C CA . LEU A 1 110 ? 29.912 23.069 -0.220 1.00 61.28 110 LEU A CA 1
ATOM 891 C C . LEU A 1 110 ? 29.509 22.821 -1.680 1.00 61.28 110 LEU A C 1
ATOM 893 O O . LEU A 1 110 ? 29.874 23.566 -2.588 1.00 61.28 110 LEU A O 1
ATOM 897 N N . LYS A 1 111 ? 28.723 21.762 -1.896 1.00 66.38 111 LYS A N 1
ATOM 898 C CA . LYS A 1 111 ? 28.202 21.375 -3.213 1.00 66.38 111 LYS A CA 1
ATOM 899 C C . LYS A 1 111 ? 27.317 22.504 -3.778 1.00 66.38 111 LYS A C 1
ATOM 901 O O . LYS A 1 111 ? 26.466 22.999 -3.034 1.00 66.38 111 LYS A O 1
ATOM 906 N N . PRO A 1 112 ? 27.408 22.850 -5.079 1.00 59.53 112 PRO A N 1
ATOM 907 C CA . PRO A 1 112 ? 26.717 24.005 -5.677 1.00 59.53 112 PRO A CA 1
ATOM 908 C C . PRO A 1 112 ? 25.184 23.970 -5.536 1.00 59.53 112 PRO A C 1
ATOM 910 O O . PRO A 1 112 ? 24.543 25.017 -5.530 1.00 59.53 112 PRO A O 1
ATOM 913 N N . HIS A 1 113 ? 24.586 22.794 -5.314 1.00 59.66 113 HIS A N 1
ATOM 914 C CA . HIS A 1 113 ? 23.146 22.676 -5.063 1.00 59.66 113 HIS A CA 1
ATOM 915 C C . HIS A 1 113 ? 22.695 23.233 -3.695 1.00 59.66 113 HIS A C 1
ATOM 917 O O . HIS A 1 113 ? 21.538 23.610 -3.550 1.00 59.66 113 HIS A O 1
ATOM 923 N N . MET A 1 114 ? 23.588 23.317 -2.694 1.00 54.06 114 MET A N 1
ATOM 924 C CA . MET A 1 114 ? 23.229 23.825 -1.358 1.00 54.06 114 MET A CA 1
ATOM 925 C C . MET A 1 114 ? 23.209 25.354 -1.307 1.00 54.06 114 MET A C 1
ATOM 927 O O . MET A 1 114 ? 22.427 25.921 -0.552 1.00 54.06 114 MET A O 1
ATOM 931 N N . VAL A 1 115 ? 24.022 26.020 -2.134 1.00 58.97 115 VAL A N 1
ATOM 932 C CA . VAL A 1 115 ? 23.979 27.484 -2.293 1.00 58.97 115 VAL A CA 1
ATOM 933 C C . VAL A 1 115 ? 22.718 27.892 -3.061 1.00 58.97 115 VAL A C 1
ATOM 935 O O . VAL A 1 115 ? 22.059 28.859 -2.691 1.00 58.97 115 VAL A O 1
ATOM 938 N N . PHE A 1 116 ? 22.322 27.101 -4.066 1.00 59.25 116 PHE A N 1
ATOM 939 C CA . PHE A 1 116 ? 21.064 27.297 -4.792 1.00 59.25 116 PHE A CA 1
ATOM 940 C C . PHE A 1 116 ? 19.834 27.130 -3.887 1.00 59.25 116 PHE A C 1
ATOM 942 O O . PHE A 1 116 ? 18.925 27.952 -3.938 1.00 59.25 116 PHE A O 1
ATOM 949 N N . LEU A 1 117 ? 19.830 26.126 -3.002 1.00 60.91 117 LEU A N 1
ATOM 950 C CA . LEU A 1 117 ? 18.736 25.896 -2.050 1.00 60.91 117 LEU A CA 1
ATOM 951 C C . LEU A 1 117 ? 18.559 27.055 -1.056 1.00 60.91 117 LEU A C 1
ATOM 953 O O . LEU A 1 117 ? 17.430 27.449 -0.776 1.00 60.91 117 LEU A O 1
ATOM 957 N N . LEU A 1 118 ? 19.657 27.638 -0.566 1.00 61.09 118 LEU A N 1
ATOM 958 C CA . LEU A 1 118 ? 19.607 28.779 0.352 1.00 61.09 118 LEU A CA 1
ATOM 959 C C . LEU A 1 118 ? 19.110 30.061 -0.349 1.00 61.09 118 LEU A C 1
ATOM 961 O O . LEU A 1 118 ? 18.307 30.800 0.216 1.00 61.09 118 LEU A O 1
ATOM 965 N N . LEU A 1 119 ? 19.527 30.301 -1.598 1.00 65.06 119 LEU A N 1
ATOM 966 C CA . LEU A 1 119 ? 19.078 31.452 -2.394 1.00 65.06 119 LEU A CA 1
ATOM 967 C C . LEU A 1 119 ? 17.606 31.338 -2.823 1.00 65.06 119 LEU A C 1
ATOM 969 O O . LEU A 1 119 ? 16.898 32.345 -2.833 1.00 65.06 119 LEU A O 1
ATOM 973 N N . CYS A 1 120 ? 17.110 30.128 -3.102 1.00 66.06 120 CYS A N 1
ATOM 974 C CA . CYS A 1 120 ? 15.695 29.895 -3.400 1.00 66.06 120 CYS A CA 1
ATOM 975 C C . CYS A 1 120 ? 14.780 30.201 -2.203 1.00 66.06 120 CYS A C 1
ATOM 977 O O . CYS A 1 120 ? 13.707 30.767 -2.393 1.00 66.06 120 CYS A O 1
ATOM 979 N N . VAL A 1 121 ? 15.201 29.884 -0.973 1.00 68.81 121 VAL A N 1
ATOM 980 C CA . VAL A 1 121 ? 14.411 30.161 0.243 1.00 68.81 121 VAL A CA 1
ATOM 981 C C . VAL A 1 121 ? 14.356 31.662 0.553 1.00 68.81 121 VAL A C 1
ATOM 983 O O . VAL A 1 121 ? 13.293 32.176 0.896 1.00 68.81 121 VAL A O 1
ATOM 986 N N . VAL A 1 122 ? 15.463 32.390 0.366 1.00 70.69 122 VAL A N 1
ATOM 987 C CA . VAL A 1 122 ? 15.501 33.855 0.549 1.00 70.69 122 VAL A CA 1
ATOM 988 C C . VAL A 1 122 ? 14.687 34.574 -0.533 1.00 70.69 122 VAL A C 1
ATOM 990 O O . VAL A 1 122 ? 13.949 35.505 -0.221 1.00 70.69 122 VAL A O 1
ATOM 993 N N . GLY A 1 123 ? 14.749 34.109 -1.785 1.00 73.62 123 GLY A N 1
ATOM 994 C CA . GLY A 1 123 ? 13.921 34.640 -2.873 1.00 73.62 123 GLY A CA 1
ATOM 995 C C . GLY A 1 123 ? 12.422 34.410 -2.653 1.00 73.62 123 GLY A C 1
ATOM 996 O O . GLY A 1 123 ? 11.622 35.307 -2.908 1.00 73.62 123 GLY A O 1
ATOM 997 N N . TYR A 1 124 ? 12.040 33.247 -2.114 1.00 71.75 124 TYR A N 1
ATOM 998 C CA . TYR A 1 124 ? 10.640 32.931 -1.812 1.00 71.75 124 TYR A CA 1
ATOM 999 C C . TYR A 1 124 ? 10.095 33.752 -0.629 1.00 71.75 124 TYR A C 1
ATOM 1001 O O . TYR A 1 124 ? 8.961 34.223 -0.676 1.00 71.75 124 TYR A O 1
ATOM 1009 N N . LEU A 1 125 ? 10.911 34.000 0.403 1.00 66.75 125 LEU A N 1
ATOM 1010 C CA . LEU A 1 125 ? 10.551 34.881 1.524 1.00 66.75 125 LEU A CA 1
ATOM 1011 C C . LEU A 1 125 ? 10.447 36.355 1.106 1.00 66.75 125 LEU A C 1
ATOM 1013 O O . LEU A 1 125 ? 9.534 37.047 1.550 1.00 66.75 125 LEU A O 1
ATOM 1017 N N . ALA A 1 126 ? 11.327 36.828 0.220 1.00 65.38 126 ALA A N 1
ATOM 1018 C CA . ALA A 1 126 ? 11.247 38.185 -0.322 1.00 65.38 126 ALA A CA 1
ATOM 1019 C C . ALA A 1 126 ? 10.010 38.383 -1.218 1.00 65.38 126 ALA A C 1
ATOM 1021 O O . ALA A 1 126 ? 9.396 39.446 -1.189 1.00 65.38 126 ALA A O 1
ATOM 1022 N N . TRP A 1 127 ? 9.598 37.350 -1.961 1.00 65.69 127 TRP A N 1
ATOM 1023 C CA . TRP A 1 127 ? 8.364 37.371 -2.751 1.00 65.69 127 TRP A CA 1
ATOM 1024 C C . TRP A 1 127 ? 7.101 37.395 -1.874 1.00 65.69 127 TRP A C 1
ATOM 1026 O O . TRP A 1 127 ? 6.124 38.051 -2.221 1.00 65.69 127 TRP A O 1
ATOM 1036 N N . PHE A 1 128 ? 7.138 36.746 -0.707 1.00 63.94 128 PHE A N 1
ATOM 1037 C CA . PHE A 1 128 ? 6.012 36.713 0.230 1.00 63.94 128 PHE A CA 1
ATOM 1038 C C . PHE A 1 128 ? 5.880 37.997 1.068 1.00 63.94 128 PHE A C 1
ATOM 1040 O O . PHE A 1 128 ? 4.769 38.423 1.370 1.00 63.94 128 PHE A O 1
ATOM 1047 N N . LEU A 1 129 ? 6.998 38.647 1.410 1.00 65.50 129 LEU A N 1
ATOM 1048 C CA . LEU A 1 129 ? 6.994 39.924 2.139 1.00 65.50 129 LEU A CA 1
ATOM 1049 C C . LEU A 1 129 ? 6.709 41.142 1.247 1.00 65.50 129 LEU A C 1
ATOM 1051 O O . LEU A 1 129 ? 6.354 42.198 1.763 1.00 65.50 129 LEU A O 1
ATOM 1055 N N . PHE A 1 130 ? 6.844 41.004 -0.074 1.00 58.31 130 PHE A N 1
ATOM 1056 C CA . PHE A 1 130 ? 6.536 42.052 -1.051 1.00 58.31 130 PHE A CA 1
ATOM 1057 C C . PHE A 1 130 ? 5.226 41.774 -1.809 1.00 58.31 130 PHE A C 1
ATOM 1059 O O . PHE A 1 130 ? 5.063 42.176 -2.960 1.00 58.31 130 PHE A O 1
ATOM 1066 N N . TRP A 1 131 ? 4.284 41.066 -1.179 1.00 67.25 131 TRP A N 1
ATOM 1067 C CA . TRP A 1 131 ? 2.918 40.970 -1.682 1.00 67.25 131 TRP A CA 1
ATOM 1068 C C . TRP A 1 131 ? 2.072 42.094 -1.058 1.00 67.25 131 TRP A C 1
ATOM 1070 O O . TRP A 1 131 ? 1.858 42.083 0.156 1.00 67.25 131 TRP A O 1
ATOM 1080 N N . PRO A 1 132 ? 1.619 43.091 -1.841 1.00 54.78 132 PRO A N 1
ATOM 1081 C CA . PRO A 1 132 ? 0.902 44.244 -1.313 1.00 54.78 132 PRO A CA 1
ATOM 1082 C C . PRO A 1 132 ? -0.497 43.817 -0.857 1.00 54.78 132 PRO A C 1
ATOM 1084 O O . PRO A 1 132 ? -1.301 43.312 -1.642 1.00 54.78 132 PRO A O 1
ATOM 1087 N N . ALA A 1 133 ? -0.778 43.997 0.432 1.00 63.50 133 ALA A N 1
ATOM 1088 C CA . ALA A 1 133 ? -2.110 43.805 0.987 1.00 63.50 133 ALA A CA 1
ATOM 1089 C C . ALA A 1 133 ? -3.024 44.959 0.531 1.00 63.50 133 ALA A C 1
ATOM 1091 O O . ALA A 1 133 ? -2.606 46.114 0.618 1.00 63.50 133 ALA A O 1
ATOM 1092 N N . PRO A 1 134 ? -4.248 44.689 0.041 1.00 54.00 134 PRO A N 1
ATOM 1093 C CA . PRO A 1 134 ? -5.184 45.750 -0.295 1.00 54.00 134 PRO A CA 1
ATOM 1094 C C . PRO A 1 134 ? -5.694 46.429 0.982 1.00 54.00 134 PRO A C 1
ATOM 1096 O O . PRO A 1 134 ? -6.199 45.769 1.893 1.00 54.00 134 PRO A O 1
ATOM 1099 N N . GLU A 1 135 ? -5.551 47.751 1.024 1.00 55.84 135 GLU A N 1
ATOM 1100 C CA . GLU A 1 135 ? -6.107 48.639 2.041 1.00 55.84 135 GLU A CA 1
ATOM 1101 C C . GLU A 1 135 ? -7.641 48.545 2.024 1.00 55.84 135 GLU A C 1
ATOM 1103 O O . GLU A 1 135 ? -8.278 48.740 0.987 1.00 55.84 135 GLU A O 1
ATOM 1108 N N . GLN A 1 136 ? -8.245 48.228 3.171 1.00 42.41 136 GLN A N 1
ATOM 1109 C CA . GLN A 1 136 ? -9.654 48.521 3.412 1.00 42.41 136 GLN A CA 1
ATOM 1110 C C . GLN A 1 136 ? -9.731 49.765 4.286 1.00 42.41 136 GLN A C 1
ATOM 1112 O O . GLN A 1 136 ? -9.480 49.724 5.490 1.00 42.41 136 GLN A O 1
ATOM 1117 N N . ASP A 1 137 ? -10.078 50.869 3.635 1.00 44.72 137 ASP A N 1
ATOM 1118 C CA . ASP A 1 137 ? -10.576 52.074 4.272 1.00 44.72 137 ASP A CA 1
ATOM 1119 C C . ASP A 1 137 ? -11.876 51.766 5.014 1.00 44.72 137 ASP A C 1
ATOM 1121 O O . ASP A 1 137 ? -12.900 51.506 4.385 1.00 44.72 137 ASP A O 1
ATOM 1125 N N . THR A 1 138 ? -11.873 51.903 6.338 1.00 50.16 138 THR A N 1
ATOM 1126 C CA . THR A 1 138 ? -13.067 52.352 7.066 1.00 50.16 138 THR A CA 1
ATOM 1127 C C . THR A 1 138 ? -12.650 53.231 8.237 1.00 50.16 138 THR A C 1
ATOM 1129 O O . THR A 1 138 ? -12.257 52.755 9.302 1.00 50.16 138 THR A O 1
ATOM 1132 N N . LEU A 1 139 ? -12.740 54.537 8.007 1.00 45.69 139 LEU A N 1
ATOM 1133 C CA . LEU A 1 139 ? -12.699 55.582 9.017 1.00 45.69 139 LEU A CA 1
ATOM 1134 C C . LEU A 1 139 ? -14.114 55.848 9.583 1.00 45.69 139 LEU A C 1
ATOM 1136 O O . LEU A 1 139 ? -15.086 55.888 8.832 1.00 45.69 139 LEU A O 1
ATOM 1140 N N . VAL A 1 140 ? -14.135 56.189 10.881 1.00 46.38 140 VAL A N 1
ATOM 1141 C CA . VAL A 1 140 ? -15.039 57.120 11.609 1.00 46.38 140 VAL A CA 1
ATOM 1142 C C . VAL A 1 140 ? -16.104 56.548 12.588 1.00 46.38 140 VAL A C 1
ATOM 1144 O O . VAL A 1 140 ? -17.086 55.930 12.193 1.00 46.38 140 VAL A O 1
ATOM 1147 N N . SER A 1 141 ? -15.871 56.920 13.868 1.00 46.59 141 SER A N 1
ATOM 1148 C CA . SER A 1 141 ? -16.754 57.375 14.982 1.00 46.59 141 SER A CA 1
ATOM 1149 C C . SER A 1 141 ? -17.608 56.419 15.845 1.00 46.59 141 SER A C 1
ATOM 1151 O O . SER A 1 141 ? -18.661 55.976 15.402 1.00 46.59 141 SER A O 1
ATOM 1153 N N . ASP A 1 142 ? -17.165 56.216 17.105 1.00 49.16 142 ASP A N 1
ATOM 1154 C CA . ASP A 1 142 ? -17.763 56.568 18.435 1.00 49.16 142 ASP A CA 1
ATOM 1155 C C . ASP A 1 142 ? -19.306 56.703 18.629 1.00 49.16 142 ASP A C 1
ATOM 1157 O O . ASP A 1 142 ? -20.002 57.079 17.691 1.00 49.16 142 ASP A O 1
ATOM 1161 N N . PRO A 1 143 ? -19.851 56.739 19.881 1.00 61.12 143 PRO A N 1
ATOM 1162 C CA . PRO A 1 143 ? -19.650 55.895 21.078 1.00 61.12 143 PRO A CA 1
ATOM 1163 C C . PRO A 1 143 ? -20.987 55.539 21.823 1.00 61.12 143 PRO A C 1
ATOM 1165 O O . PRO A 1 143 ? -22.051 56.069 21.526 1.00 61.12 143 PRO A O 1
ATOM 1168 N N . ALA A 1 144 ? -20.889 54.714 22.879 1.00 39.28 144 ALA A N 1
ATOM 1169 C CA . ALA A 1 144 ? -21.805 54.579 24.038 1.00 39.28 144 ALA A CA 1
ATOM 1170 C C . ALA A 1 144 ? -23.265 54.073 23.862 1.00 39.28 144 ALA A C 1
ATOM 1172 O O . ALA A 1 144 ? -24.151 54.785 23.398 1.00 39.28 144 ALA A O 1
ATOM 1173 N N . SER A 1 145 ? -23.569 52.912 24.459 1.00 36.25 145 SER A N 1
ATOM 1174 C CA . SER A 1 145 ? -24.703 52.757 25.394 1.00 36.25 145 SER A CA 1
ATOM 1175 C C . SER A 1 145 ? -24.676 51.405 26.101 1.00 36.25 145 SER A C 1
ATOM 1177 O O . SER A 1 145 ? -24.486 50.355 25.495 1.00 36.25 145 SER A O 1
ATOM 1179 N N . GLU A 1 146 ? -24.868 51.486 27.411 1.00 49.28 146 GLU A N 1
ATOM 1180 C CA . GLU A 1 146 ? -25.150 50.409 28.351 1.00 49.28 146 GLU A CA 1
ATOM 1181 C C . GLU A 1 146 ? -26.387 49.604 27.924 1.00 49.28 146 GLU A C 1
ATOM 1183 O O . GLU A 1 146 ? -27.287 50.149 27.290 1.00 49.28 146 GLU A O 1
ATOM 1188 N N . THR A 1 147 ? -26.484 48.335 28.330 1.00 36.56 147 THR A N 1
ATOM 1189 C CA . THR A 1 147 ? -27.570 47.836 29.199 1.00 36.56 147 THR A CA 1
ATOM 1190 C C . THR A 1 147 ? -27.280 46.380 29.567 1.00 36.56 147 THR A C 1
ATOM 1192 O O . THR A 1 147 ? -27.046 45.526 28.715 1.00 36.56 147 THR A O 1
ATOM 1195 N N . ALA A 1 148 ? -27.281 46.122 30.870 1.00 41.59 148 ALA A N 1
ATOM 1196 C CA . ALA A 1 148 ? -27.191 44.810 31.481 1.00 41.59 148 ALA A CA 1
ATOM 1197 C C . ALA A 1 148 ? -28.430 43.948 31.191 1.00 41.59 148 ALA A C 1
ATOM 1199 O O . ALA A 1 148 ? -29.547 44.449 31.215 1.00 41.59 148 ALA A O 1
ATOM 1200 N N . THR A 1 149 ? -28.246 42.635 31.052 1.00 33.62 149 THR A N 1
ATOM 1201 C CA . THR A 1 149 ? -29.140 41.623 31.643 1.00 33.62 149 THR A CA 1
ATOM 1202 C C . THR A 1 149 ? -28.328 40.343 31.831 1.00 33.62 149 THR A C 1
ATOM 1204 O O . THR A 1 149 ? -27.969 39.666 30.871 1.00 33.62 149 THR A O 1
ATOM 1207 N N . GLN A 1 150 ? -27.996 40.057 33.089 1.00 45.03 150 GLN A N 1
ATOM 1208 C CA . GLN A 1 150 ? -27.764 38.703 33.578 1.00 45.03 150 GLN A CA 1
ATOM 1209 C C . GLN A 1 150 ? -29.127 38.089 33.901 1.00 45.03 150 GLN A C 1
ATOM 1211 O O . GLN A 1 150 ? -29.944 38.766 34.512 1.00 45.03 150 GLN A O 1
ATOM 1216 N N . GLU A 1 151 ? -29.312 36.815 33.578 1.00 39.75 151 GLU A N 1
ATOM 1217 C CA . GLU A 1 151 ? -29.989 35.823 34.425 1.00 39.75 151 GLU A CA 1
ATOM 1218 C C . GLU A 1 151 ? -29.521 34.447 33.908 1.00 39.75 151 GLU A C 1
ATOM 1220 O O . GLU A 1 151 ? -29.656 34.147 32.725 1.00 39.75 151 GLU A O 1
ATOM 1225 N N . ASN A 1 152 ? -28.627 33.788 34.658 1.00 35.81 152 ASN A N 1
ATOM 1226 C CA . ASN A 1 152 ? -28.940 32.725 35.632 1.00 35.81 152 ASN A CA 1
ATOM 1227 C C . ASN A 1 152 ? -29.441 31.471 34.903 1.00 35.81 152 ASN A C 1
ATOM 1229 O O . ASN A 1 152 ? -30.401 31.522 34.151 1.00 35.81 152 ASN A O 1
ATOM 1233 N N . THR A 1 153 ? -28.844 30.289 35.010 1.00 40.06 153 THR A N 1
ATOM 1234 C CA . THR A 1 153 ? -28.523 29.439 36.181 1.00 40.06 153 THR A CA 1
ATOM 1235 C C . THR A 1 153 ? -28.705 28.034 35.563 1.00 40.06 153 THR A C 1
ATOM 1237 O O . THR A 1 153 ? -29.629 27.864 34.775 1.00 40.06 153 THR A O 1
ATOM 1240 N N . THR A 1 154 ? -27.962 26.957 35.770 1.00 36.91 154 THR A N 1
ATOM 1241 C CA . THR A 1 154 ? -27.184 26.480 36.904 1.00 36.91 154 THR A CA 1
ATOM 1242 C C . THR A 1 154 ? -26.830 25.034 36.543 1.00 36.91 154 THR A C 1
ATOM 1244 O O . THR A 1 154 ? -27.639 24.333 35.940 1.00 36.91 154 THR A O 1
ATOM 1247 N N . ASP A 1 155 ? -25.613 24.641 36.896 1.00 39.19 155 ASP A N 1
ATOM 1248 C CA . ASP A 1 155 ? -25.173 23.289 37.233 1.00 39.19 155 ASP A CA 1
ATOM 1249 C C . ASP A 1 155 ? -25.471 22.146 36.252 1.00 39.19 155 ASP A C 1
ATOM 1251 O O . ASP A 1 155 ? -26.525 21.520 36.270 1.00 39.19 155 ASP A O 1
ATOM 1255 N N . THR A 1 156 ? -24.440 21.738 35.516 1.00 45.03 156 THR A N 1
ATOM 1256 C CA . THR A 1 156 ? -23.847 20.399 35.707 1.00 45.03 156 THR A CA 1
ATOM 1257 C C . THR A 1 156 ? -22.376 20.504 35.313 1.00 45.03 156 THR A C 1
ATOM 1259 O O . THR A 1 156 ? -21.911 20.009 34.291 1.00 45.03 156 THR A O 1
ATOM 1262 N N . GLU A 1 157 ? -21.624 21.216 36.145 1.00 50.84 157 GLU A N 1
ATOM 1263 C CA . GLU A 1 157 ? -20.164 21.250 36.119 1.00 50.84 157 GLU A CA 1
ATOM 1264 C C . GLU A 1 157 ? -19.629 20.036 36.891 1.00 50.84 157 GLU A C 1
ATOM 1266 O O . GLU A 1 157 ? -18.964 20.174 37.907 1.00 50.84 157 GLU A O 1
ATOM 1271 N N . GLN A 1 158 ? -20.016 18.832 36.449 1.00 37.94 158 GLN A N 1
ATOM 1272 C CA . GLN A 1 158 ? -19.435 17.544 36.868 1.00 37.94 158 GLN A CA 1
ATOM 1273 C C . GLN A 1 158 ? -19.433 16.470 35.761 1.00 37.94 158 GLN A C 1
ATOM 1275 O O . GLN A 1 158 ? -18.913 15.385 35.994 1.00 37.94 158 GLN A O 1
ATOM 1280 N N . ASP A 1 159 ? -19.890 16.775 34.538 1.00 41.53 159 ASP A N 1
ATOM 1281 C CA . ASP A 1 159 ? -19.802 15.846 33.390 1.00 41.53 159 ASP A CA 1
ATOM 1282 C C . ASP A 1 159 ? -18.697 16.220 32.376 1.00 41.53 159 ASP A C 1
ATOM 1284 O O . ASP A 1 159 ? -18.488 15.530 31.377 1.00 41.53 159 ASP A O 1
ATOM 1288 N N . ALA A 1 160 ? -17.939 17.294 32.627 1.00 46.56 160 ALA A N 1
ATOM 1289 C CA . ALA A 1 160 ? -16.913 17.794 31.705 1.00 46.56 160 ALA A CA 1
ATOM 1290 C C . ALA A 1 160 ? -15.503 17.205 31.925 1.00 46.56 160 ALA A C 1
ATOM 1292 O O . ALA A 1 160 ? -14.645 17.355 31.059 1.00 46.56 160 ALA A O 1
ATOM 1293 N N . GLU A 1 161 ? -15.255 16.491 33.029 1.00 44.03 161 GLU A N 1
ATOM 1294 C CA . GLU A 1 161 ? -13.955 15.840 33.292 1.00 44.03 161 GLU A CA 1
ATOM 1295 C C . GLU A 1 161 ? -13.934 14.332 32.975 1.00 44.03 161 GLU A C 1
ATOM 1297 O O . GLU A 1 161 ? -12.898 13.683 33.109 1.00 44.03 161 GLU A O 1
ATOM 1302 N N . GLN A 1 162 ? -15.036 13.759 32.470 1.00 42.53 162 GLN A N 1
ATOM 1303 C CA . GLN A 1 162 ? -15.072 12.365 31.989 1.00 42.53 162 GLN A CA 1
ATOM 1304 C C . GLN A 1 162 ? -15.040 12.220 30.459 1.00 42.53 162 GLN A C 1
ATOM 1306 O O . GLN A 1 162 ? -14.889 11.113 29.946 1.00 42.53 162 GLN A O 1
ATOM 1311 N N . THR A 1 163 ? -15.073 13.313 29.696 1.00 42.12 163 THR A N 1
ATOM 1312 C CA . THR A 1 163 ? -14.996 13.280 28.222 1.00 42.12 163 THR A CA 1
ATOM 1313 C C . THR A 1 163 ? -13.573 13.180 27.664 1.00 42.12 163 THR A C 1
ATOM 1315 O O . THR A 1 163 ? -13.403 13.000 26.459 1.00 42.12 163 THR A O 1
ATOM 1318 N N . GLN A 1 164 ? -12.535 13.222 28.508 1.00 48.16 164 GLN A N 1
ATOM 1319 C CA . GLN A 1 164 ? -11.136 13.273 28.057 1.00 48.16 164 GLN A CA 1
ATOM 1320 C C . GLN A 1 164 ? -10.383 11.929 28.107 1.00 48.16 164 GLN A C 1
ATOM 1322 O O . GLN A 1 164 ? -9.187 11.874 27.824 1.00 48.16 164 GLN A O 1
ATOM 1327 N N . GLN A 1 165 ? -11.081 10.826 28.399 1.00 45.56 165 GLN A N 1
ATOM 1328 C CA . GLN A 1 165 ? -10.555 9.460 28.259 1.00 45.56 165 GLN A CA 1
ATOM 1329 C C . GLN A 1 165 ? -11.524 8.525 27.520 1.00 45.56 165 GLN A C 1
ATOM 1331 O O . GLN A 1 165 ? -11.700 7.368 27.891 1.00 45.56 165 GLN A O 1
ATOM 1336 N N . VAL A 1 166 ? -12.135 8.972 26.424 1.00 54.41 166 VAL A N 1
ATOM 1337 C CA . VAL A 1 166 ? -12.675 7.999 25.467 1.00 54.41 166 VAL A CA 1
ATOM 1338 C C . VAL A 1 166 ? -11.474 7.497 24.684 1.00 54.41 166 VAL A C 1
ATOM 1340 O O . VAL A 1 166 ? -10.912 8.239 23.890 1.00 54.41 166 VAL A O 1
ATOM 1343 N N . ARG A 1 167 ? -10.985 6.283 24.943 1.00 54.72 167 ARG A N 1
ATOM 1344 C CA . ARG A 1 167 ? -9.943 5.718 24.084 1.00 54.72 167 ARG A CA 1
ATOM 1345 C C . ARG A 1 167 ? -10.572 5.388 22.729 1.00 54.72 167 ARG A C 1
ATOM 1347 O O . ARG A 1 167 ? -11.349 4.446 22.599 1.00 54.72 167 ARG A O 1
ATOM 1354 N N . LEU A 1 168 ? -10.249 6.238 21.761 1.00 69.81 168 LEU A N 1
ATOM 1355 C CA . LEU A 1 168 ? -10.767 6.278 20.403 1.00 69.81 168 LEU A CA 1
ATOM 1356 C C . LEU A 1 168 ? -10.019 5.231 19.562 1.00 69.81 168 LEU A C 1
ATOM 1358 O O . LEU A 1 168 ? -8.991 5.532 18.971 1.00 69.81 168 LEU A O 1
ATOM 1362 N N . PHE A 1 169 ? -10.455 3.977 19.559 1.00 84.56 169 PHE A N 1
ATOM 1363 C CA . PHE A 1 169 ? -9.882 2.965 18.669 1.00 84.56 169 PHE A CA 1
ATOM 1364 C C . PHE A 1 169 ? -10.809 2.735 17.487 1.00 84.56 169 PHE A C 1
ATOM 1366 O O . PHE A 1 169 ? -12.024 2.714 17.666 1.00 84.56 169 PHE A O 1
ATOM 1373 N N . PHE A 1 170 ? -10.252 2.532 16.294 1.00 88.81 170 PHE A N 1
ATOM 1374 C CA . PHE A 1 170 ? -11.067 2.185 15.132 1.00 88.81 170 PHE A CA 1
ATOM 1375 C C . PHE A 1 170 ? -11.146 0.663 14.975 1.00 88.81 170 PHE A C 1
ATOM 1377 O O . PHE A 1 170 ? -10.292 -0.093 15.459 1.00 88.81 170 PHE A O 1
ATOM 1384 N N . LYS A 1 171 ? -12.185 0.210 14.277 1.00 90.12 171 LYS A N 1
ATOM 1385 C CA . LYS A 1 171 ? -12.456 -1.200 13.988 1.00 90.12 171 LYS A CA 1
ATOM 1386 C C . LYS A 1 171 ? -12.872 -1.382 12.532 1.00 90.12 171 LYS A C 1
ATOM 1388 O O . LYS A 1 171 ? -13.044 -0.419 11.789 1.00 90.12 171 LYS A O 1
ATOM 1393 N N . VAL A 1 172 ? -13.042 -2.636 12.113 1.00 89.06 172 VAL A N 1
ATOM 1394 C CA . VAL A 1 172 ? -13.661 -2.932 10.814 1.00 89.06 172 VAL A CA 1
ATOM 1395 C C . VAL A 1 172 ? -15.073 -2.334 10.801 1.00 89.06 172 VAL A C 1
ATOM 1397 O O . VAL A 1 172 ? -15.854 -2.564 11.723 1.00 89.06 172 VAL A O 1
ATOM 1400 N N . GLY A 1 173 ? -15.378 -1.550 9.772 1.00 88.69 173 GLY A N 1
ATOM 1401 C CA . GLY A 1 173 ? -16.607 -0.779 9.613 1.00 88.69 173 GLY A CA 1
ATOM 1402 C C . GLY A 1 173 ? -16.520 0.674 10.089 1.00 88.69 173 GLY A C 1
ATOM 1403 O O . GLY A 1 173 ? -17.440 1.433 9.797 1.00 88.69 173 GLY A O 1
ATOM 1404 N N . SER A 1 174 ? -15.449 1.083 10.784 1.00 90.75 174 SER A N 1
ATOM 1405 C CA . SER A 1 174 ? -15.256 2.489 11.168 1.00 90.75 174 SER A CA 1
ATOM 1406 C C . SER A 1 174 ? -15.167 3.385 9.933 1.00 90.75 174 SER A C 1
ATOM 1408 O O . SER A 1 174 ? -14.639 2.979 8.896 1.00 90.75 174 SER A O 1
ATOM 1410 N N . SER A 1 175 ? -15.678 4.608 10.045 1.00 94.06 175 SER A N 1
ATOM 1411 C CA . SER A 1 175 ? -15.659 5.569 8.933 1.00 94.06 175 SER A CA 1
ATOM 1412 C C . SER A 1 175 ? -14.277 6.201 8.741 1.00 94.06 175 SER A C 1
ATOM 1414 O O . SER A 1 175 ? -13.486 6.293 9.681 1.00 94.06 175 SER A O 1
ATOM 1416 N N . GLU A 1 176 ? -13.992 6.714 7.544 1.00 94.00 176 GLU A N 1
ATOM 1417 C CA . GLU A 1 176 ? -12.778 7.507 7.291 1.00 94.00 176 GLU A CA 1
ATOM 1418 C C . GLU A 1 176 ? -12.624 8.691 8.259 1.00 94.00 176 GLU A C 1
ATOM 1420 O O . GLU A 1 176 ? -11.523 8.965 8.735 1.00 94.00 176 GLU A O 1
ATOM 1425 N N . THR A 1 177 ? -13.720 9.381 8.592 1.00 92.31 177 THR A N 1
ATOM 1426 C CA . THR A 1 177 ? -13.706 10.517 9.527 1.00 92.31 177 THR A CA 1
ATOM 1427 C C . THR A 1 177 ? -13.355 10.084 10.946 1.00 92.31 177 THR A C 1
ATOM 1429 O O . THR A 1 177 ? -12.596 10.765 11.631 1.00 92.31 177 THR A O 1
ATOM 1432 N N . GLU A 1 178 ? -13.874 8.938 11.377 1.00 91.44 178 GLU A N 1
ATOM 1433 C CA . GLU A 1 178 ? -13.556 8.346 12.675 1.00 91.44 178 GLU A CA 1
ATOM 1434 C C . GLU A 1 178 ? -12.072 7.969 12.744 1.00 91.44 178 GLU A C 1
ATOM 1436 O O . GLU A 1 178 ? -11.376 8.388 13.667 1.00 91.44 178 GLU A O 1
ATOM 1441 N N . VAL A 1 179 ? -11.547 7.284 11.720 1.00 92.06 179 VAL A N 1
ATOM 1442 C CA . VAL A 1 179 ? -10.113 6.962 11.631 1.00 92.06 179 VAL A CA 1
ATOM 1443 C C . VAL A 1 179 ? -9.265 8.230 11.606 1.00 92.06 179 VAL A C 1
ATOM 1445 O O . VAL A 1 179 ? -8.235 8.285 12.271 1.00 92.06 179 VAL A O 1
ATOM 1448 N N . TYR A 1 180 ? -9.691 9.269 10.889 1.00 92.12 180 TYR A N 1
ATOM 1449 C CA . TYR A 1 180 ? -8.995 10.551 10.866 1.00 92.12 180 TYR A CA 1
ATOM 1450 C C . TYR A 1 180 ? -8.965 11.212 12.250 1.00 92.12 180 TYR A C 1
ATOM 1452 O O . TYR A 1 180 ? -7.923 11.722 12.655 1.00 92.12 180 TYR A O 1
ATOM 1460 N N . GLY A 1 181 ? -10.075 11.185 12.993 1.00 90.62 181 GLY A N 1
ATOM 1461 C CA . GLY A 1 181 ? -10.136 11.703 14.363 1.00 90.62 181 GLY A CA 1
ATOM 1462 C C . GLY A 1 181 ? -9.266 10.915 15.347 1.00 90.62 181 GLY A C 1
ATOM 1463 O O . GLY A 1 181 ? -8.728 11.491 16.287 1.00 90.62 181 GLY A O 1
ATOM 1464 N N . ILE A 1 182 ? -9.097 9.615 15.101 1.00 90.88 182 ILE A N 1
ATOM 1465 C CA . ILE A 1 182 ? -8.335 8.683 15.942 1.00 90.88 182 ILE A CA 1
ATOM 1466 C C . ILE A 1 182 ? -6.836 8.732 15.657 1.00 90.88 182 ILE A C 1
ATOM 1468 O O . ILE A 1 182 ? -6.015 8.936 16.547 1.00 90.88 182 ILE A O 1
ATOM 1472 N N . GLN A 1 183 ? -6.474 8.483 14.403 1.00 89.88 183 GLN A N 1
ATOM 1473 C CA . GLN A 1 183 ? -5.102 8.263 13.960 1.00 89.88 183 GLN A CA 1
ATOM 1474 C C . GLN A 1 183 ? -4.466 9.557 13.433 1.00 89.88 183 GLN A C 1
ATOM 1476 O O . GLN A 1 183 ? -3.243 9.655 13.323 1.00 89.88 183 GLN A O 1
ATOM 1481 N N . GLY A 1 184 ? -5.282 10.553 13.090 1.00 91.38 184 GLY A N 1
ATOM 1482 C CA . GLY A 1 184 ? -4.839 11.774 12.438 1.00 91.38 184 GLY A CA 1
ATOM 1483 C C . GLY A 1 184 ? -4.630 11.608 10.934 1.00 91.38 184 GLY A C 1
ATOM 1484 O O . GLY A 1 184 ? -4.980 10.598 10.311 1.00 91.38 184 GLY A O 1
ATOM 1485 N N . ARG A 1 185 ? -4.032 12.639 10.330 1.00 93.69 185 ARG A N 1
ATOM 1486 C CA . ARG A 1 185 ? -3.804 12.708 8.886 1.00 93.69 185 ARG A CA 1
ATOM 1487 C C . ARG A 1 185 ? -2.808 11.626 8.432 1.00 93.69 185 ARG A C 1
ATOM 1489 O O . ARG A 1 185 ? -1.681 11.604 8.929 1.00 93.69 185 ARG A O 1
ATOM 1496 N N . PRO A 1 186 ? -3.159 10.778 7.449 1.00 95.31 186 PRO A N 1
ATOM 1497 C CA . PRO A 1 186 ? -2.224 9.804 6.892 1.00 95.31 186 PRO A CA 1
ATOM 1498 C C . PRO A 1 186 ? -1.072 10.494 6.149 1.00 95.31 186 PRO A C 1
ATOM 1500 O O . PRO A 1 186 ? -1.240 11.547 5.530 1.00 95.31 186 PRO A O 1
ATOM 1503 N N . GLY A 1 187 ? 0.107 9.868 6.159 1.00 93.94 187 GLY A N 1
ATOM 1504 C CA . GLY A 1 187 ? 1.294 10.389 5.470 1.00 93.94 187 GLY A CA 1
ATOM 1505 C C . GLY A 1 187 ? 1.217 10.251 3.945 1.00 93.94 187 GLY A C 1
ATOM 1506 O O . GLY A 1 187 ? 1.853 11.008 3.211 1.00 93.94 187 GLY A O 1
ATOM 1507 N N . ARG A 1 188 ? 0.434 9.287 3.448 1.00 93.69 188 ARG A N 1
ATOM 1508 C CA . ARG A 1 188 ? 0.123 9.122 2.022 1.00 93.69 188 ARG A CA 1
ATOM 1509 C C . ARG A 1 188 ? -1.261 8.499 1.869 1.00 93.69 188 ARG A C 1
ATOM 1511 O O . ARG A 1 188 ? -1.599 7.579 2.602 1.00 93.69 188 ARG A O 1
ATOM 1518 N N . ILE A 1 189 ? -2.010 8.956 0.872 1.00 93.88 189 ILE A N 1
ATOM 1519 C CA . ILE A 1 189 ? -3.294 8.375 0.466 1.00 93.88 189 ILE A CA 1
ATOM 1520 C C . ILE A 1 189 ? -3.160 7.925 -0.989 1.00 93.88 189 ILE A C 1
ATOM 1522 O O . ILE A 1 189 ? -2.599 8.654 -1.812 1.00 93.88 189 ILE A O 1
ATOM 1526 N N . LYS A 1 190 ? -3.627 6.716 -1.306 1.00 90.94 190 LYS A N 1
ATOM 1527 C CA . LYS A 1 190 ? -3.714 6.202 -2.678 1.00 90.94 190 LYS A CA 1
ATOM 1528 C C . LYS A 1 190 ? -5.070 5.524 -2.862 1.00 90.94 190 LYS A C 1
ATOM 1530 O O . LYS A 1 190 ? -5.197 4.342 -2.561 1.00 90.94 190 LYS A O 1
ATOM 1535 N N . GLY A 1 191 ? -6.058 6.275 -3.349 1.00 90.62 191 GLY A N 1
ATOM 1536 C CA . GLY A 1 191 ? -7.450 5.813 -3.358 1.00 90.62 191 GLY A CA 1
ATOM 1537 C C . GLY A 1 191 ? -7.878 5.430 -1.941 1.00 90.62 191 GLY A C 1
ATOM 1538 O O . GLY A 1 191 ? -7.604 6.176 -1.004 1.00 90.62 191 GLY A O 1
ATOM 1539 N N . ASP A 1 192 ? -8.404 4.220 -1.791 1.00 92.50 192 ASP A N 1
ATOM 1540 C CA . ASP A 1 192 ? -8.911 3.686 -0.522 1.00 92.50 192 ASP A CA 1
ATOM 1541 C C . ASP A 1 192 ? -7.816 3.066 0.373 1.00 92.50 192 ASP A C 1
ATOM 1543 O O . ASP A 1 192 ? -8.098 2.326 1.313 1.00 92.50 192 ASP A O 1
ATOM 1547 N N . LEU A 1 193 ? -6.535 3.328 0.081 1.00 91.88 193 LEU A N 1
ATOM 1548 C CA . LEU A 1 193 ? -5.406 2.902 0.910 1.00 91.88 193 LEU A CA 1
ATOM 1549 C C . LEU A 1 193 ? -4.795 4.105 1.620 1.00 91.88 193 LEU A C 1
ATOM 1551 O O . LEU A 1 193 ? -4.200 4.988 0.987 1.00 91.88 193 LEU A O 1
ATOM 1555 N N . TRP A 1 194 ? -4.886 4.108 2.946 1.00 94.50 194 TRP A N 1
ATOM 1556 C CA . TRP A 1 194 ? -4.292 5.140 3.789 1.00 94.50 194 TRP A CA 1
ATOM 1557 C C . TRP A 1 194 ? -3.033 4.607 4.453 1.00 94.50 194 TRP A C 1
ATOM 1559 O O . TRP A 1 194 ? -3.053 3.574 5.115 1.00 94.50 194 TRP A O 1
ATOM 1569 N N . TYR A 1 195 ? -1.927 5.324 4.285 1.00 92.81 195 TYR A N 1
ATOM 1570 C CA . TYR A 1 195 ? -0.618 4.909 4.769 1.00 92.81 195 TYR A CA 1
ATOM 1571 C C . TYR A 1 195 ? -0.179 5.736 5.977 1.00 92.81 195 TYR A C 1
ATOM 1573 O O . TYR A 1 195 ? -0.066 6.964 5.905 1.00 92.81 195 TYR A O 1
ATOM 1581 N N . TYR A 1 196 ? 0.193 5.026 7.038 1.00 92.44 196 TYR A N 1
ATOM 1582 C CA . TYR A 1 196 ? 0.810 5.545 8.254 1.00 92.44 196 TYR A CA 1
ATOM 1583 C C . TYR A 1 196 ? 2.197 4.910 8.386 1.00 92.44 196 TYR A C 1
ATOM 1585 O O . TYR A 1 196 ? 2.391 3.919 9.080 1.00 92.44 196 TYR A O 1
ATOM 1593 N N . GLY A 1 197 ? 3.163 5.426 7.620 1.00 89.56 197 GLY A N 1
ATOM 1594 C CA . GLY A 1 197 ? 4.496 4.825 7.520 1.00 89.56 197 GLY A CA 1
ATOM 1595 C C . GLY A 1 197 ? 4.463 3.436 6.867 1.00 89.56 197 GLY A C 1
ATOM 1596 O O . GLY A 1 197 ? 4.133 3.311 5.678 1.00 89.56 197 GLY A O 1
ATOM 1597 N N . GLY A 1 198 ? 4.847 2.415 7.639 1.00 86.12 198 GLY A N 1
ATOM 1598 C CA . GLY A 1 198 ? 4.776 0.999 7.259 1.00 86.12 198 GLY A CA 1
ATOM 1599 C C . GLY A 1 198 ? 3.368 0.405 7.355 1.00 86.12 198 GLY A C 1
ATOM 1600 O O . GLY A 1 198 ? 3.036 -0.508 6.596 1.00 86.12 198 GLY A O 1
ATOM 1601 N N . SER A 1 199 ? 2.517 0.974 8.210 1.00 90.44 199 SER A N 1
ATOM 1602 C CA . SER A 1 199 ? 1.135 0.536 8.383 1.00 90.44 199 SER A CA 1
ATOM 1603 C C . SER A 1 199 ? 0.222 1.069 7.286 1.00 90.44 199 SER A C 1
ATOM 1605 O O . SER A 1 199 ? 0.413 2.173 6.762 1.00 90.44 199 SER A O 1
ATOM 1607 N N . VAL A 1 200 ? -0.793 0.283 6.939 1.00 91.44 200 VAL A N 1
ATOM 1608 C CA . VAL A 1 200 ? -1.803 0.650 5.944 1.00 91.44 200 VAL A CA 1
ATOM 1609 C C . VAL A 1 200 ? -3.194 0.264 6.426 1.00 91.44 200 VAL A C 1
ATOM 1611 O O . VAL A 1 200 ? -3.387 -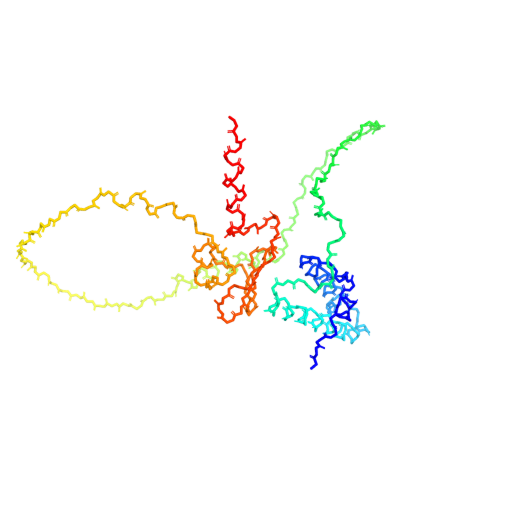0.811 6.991 1.00 91.44 200 VAL A O 1
ATOM 1614 N N . ILE A 1 201 ? -4.158 1.143 6.182 1.00 91.81 201 ILE A N 1
ATOM 1615 C CA . ILE A 1 201 ? -5.581 0.899 6.404 1.00 91.81 201 ILE A CA 1
ATOM 1616 C C . ILE A 1 201 ? -6.243 0.800 5.033 1.00 91.81 201 ILE A C 1
ATOM 1618 O O . ILE A 1 201 ? -5.986 1.628 4.154 1.00 91.81 201 ILE A O 1
ATOM 1622 N N . PHE A 1 202 ? -7.055 -0.237 4.855 1.00 91.81 202 PHE A N 1
ATOM 1623 C CA . PHE A 1 202 ? -7.825 -0.481 3.645 1.00 91.81 202 PHE A CA 1
ATOM 1624 C C . PHE A 1 202 ? -9.263 -0.026 3.885 1.00 91.81 202 PHE A C 1
ATOM 1626 O O . PHE A 1 202 ? -9.886 -0.431 4.874 1.00 91.81 202 PHE A O 1
ATOM 1633 N N . PHE A 1 203 ? -9.785 0.780 2.969 1.00 91.75 203 PHE A N 1
ATOM 1634 C CA . PHE A 1 203 ? -11.168 1.230 2.957 1.00 91.75 203 PHE A CA 1
ATOM 1635 C C . PHE A 1 203 ? -11.925 0.612 1.7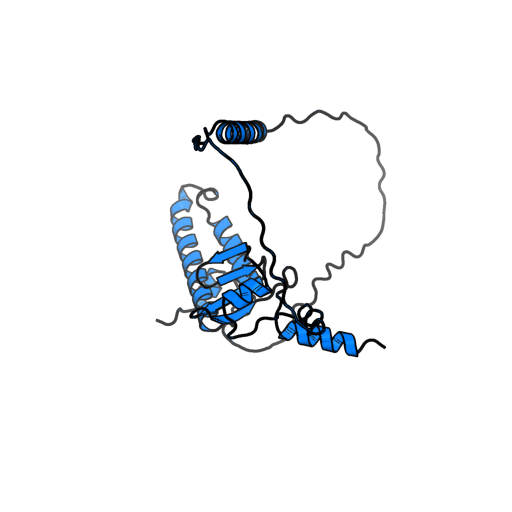77 1.00 91.75 203 PHE A C 1
ATOM 1637 O O . PHE A 1 203 ? -11.336 0.237 0.766 1.00 91.75 203 PHE A O 1
ATOM 1644 N N . SER A 1 204 ? -13.237 0.490 1.923 1.00 91.00 204 SER A N 1
ATOM 1645 C CA . SER A 1 204 ? -14.188 0.261 0.835 1.00 91.00 204 SER A CA 1
ATOM 1646 C C . SER A 1 204 ? -15.438 1.050 1.173 1.00 91.00 204 SER A C 1
ATOM 1648 O O . SER A 1 204 ? -15.908 0.991 2.309 1.00 91.00 204 SER A O 1
ATOM 1650 N N . ASP A 1 205 ? -15.955 1.809 0.209 1.00 91.62 205 ASP A N 1
ATOM 1651 C CA . ASP A 1 205 ? -17.181 2.600 0.369 1.00 91.62 205 ASP A CA 1
ATOM 1652 C C . ASP A 1 205 ? -17.148 3.530 1.606 1.00 91.62 205 ASP A C 1
ATOM 1654 O O . ASP A 1 205 ? -18.148 3.715 2.298 1.00 91.62 205 ASP A O 1
ATOM 1658 N N . GLY A 1 206 ? -15.972 4.097 1.911 1.00 90.12 206 GLY A N 1
ATOM 1659 C CA . GLY A 1 206 ? -15.757 5.009 3.043 1.00 90.12 206 GLY A CA 1
ATOM 1660 C C . GLY A 1 206 ? -15.659 4.338 4.421 1.00 90.12 206 GLY A C 1
ATOM 1661 O O . GLY A 1 206 ? -15.609 5.035 5.440 1.00 90.12 206 GLY A O 1
ATOM 1662 N N . ALA A 1 207 ? -15.626 3.003 4.471 1.00 92.25 207 ALA A N 1
ATOM 1663 C CA . ALA A 1 207 ? -15.534 2.220 5.699 1.00 92.25 207 ALA A CA 1
ATOM 1664 C C . ALA A 1 207 ? -14.274 1.344 5.732 1.00 92.25 207 ALA A C 1
ATOM 1666 O O . ALA A 1 207 ? -13.846 0.797 4.715 1.00 92.25 207 ALA A O 1
ATOM 1667 N N . VAL A 1 208 ?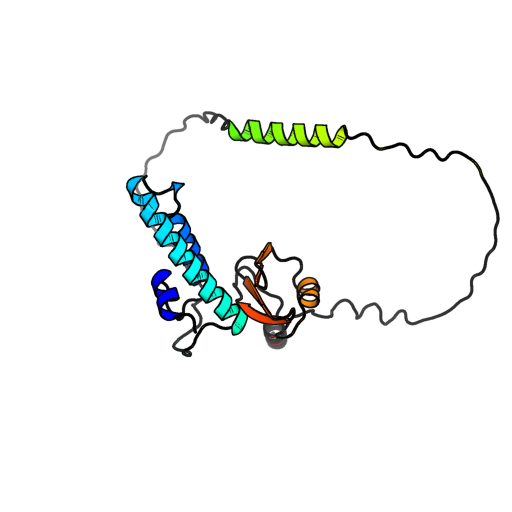 -13.681 1.177 6.916 1.00 90.88 208 VAL A N 1
ATOM 1668 C CA . VAL A 1 208 ? -12.519 0.302 7.128 1.00 90.88 208 VAL A CA 1
ATOM 1669 C C . VAL A 1 208 ? -12.912 -1.149 6.878 1.00 90.88 208 VAL A C 1
ATOM 1671 O O . VAL A 1 208 ? -13.795 -1.679 7.544 1.00 90.88 208 VAL A O 1
ATOM 1674 N N . ILE A 1 209 ? -12.198 -1.841 6.001 1.00 90.50 209 ILE A N 1
ATOM 1675 C CA . ILE A 1 209 ? -12.391 -3.286 5.780 1.00 90.50 209 ILE A CA 1
ATOM 1676 C C . ILE A 1 209 ? -11.296 -4.135 6.432 1.00 90.50 209 ILE A C 1
ATOM 1678 O O . ILE A 1 209 ? -11.475 -5.330 6.659 1.00 90.50 209 ILE A O 1
ATOM 1682 N N . GLY A 1 210 ? -10.152 -3.524 6.734 1.00 88.31 210 GLY A N 1
ATOM 1683 C CA . GLY A 1 210 ? -8.997 -4.196 7.305 1.00 88.31 210 GLY A CA 1
ATOM 1684 C C . GLY A 1 210 ? -7.778 -3.287 7.345 1.00 88.31 210 GLY A C 1
ATOM 1685 O O . GLY A 1 210 ? -7.801 -2.153 6.867 1.00 88.31 210 GLY A O 1
ATOM 1686 N N . TRP A 1 211 ? -6.693 -3.796 7.911 1.00 90.75 211 TRP A N 1
ATOM 1687 C CA . TRP A 1 211 ? -5.424 -3.086 7.986 1.00 90.75 211 TRP A CA 1
ATOM 1688 C C . TRP A 1 211 ? -4.260 -4.071 8.011 1.00 90.75 211 TRP A C 1
ATOM 1690 O O . TRP A 1 211 ? -4.412 -5.246 8.349 1.00 90.75 211 TRP A O 1
ATOM 1700 N N . HIS A 1 212 ? -3.082 -3.567 7.671 1.00 89.31 212 HIS A N 1
ATOM 1701 C CA . HIS A 1 212 ? -1.814 -4.213 7.962 1.00 89.31 212 HIS A CA 1
ATOM 1702 C C . HIS A 1 212 ? -1.024 -3.307 8.901 1.00 89.31 212 HIS A C 1
ATOM 1704 O O . HIS A 1 212 ? -0.785 -2.138 8.588 1.00 89.31 212 HIS A O 1
ATOM 1710 N N . GLU A 1 213 ? -0.615 -3.860 10.037 1.00 88.00 213 GLU A N 1
ATOM 1711 C CA . GLU A 1 213 ? 0.138 -3.147 11.061 1.00 88.00 213 GLU A CA 1
ATOM 1712 C C . GLU A 1 213 ? 1.627 -3.483 10.963 1.00 88.00 213 GLU A C 1
ATOM 1714 O O . GLU A 1 213 ? 2.022 -4.649 10.951 1.00 88.00 213 GLU A O 1
ATOM 1719 N N . ASP A 1 214 ? 2.445 -2.441 10.889 1.00 84.75 214 ASP A N 1
ATOM 1720 C CA . ASP A 1 214 ? 3.888 -2.512 11.048 1.00 84.75 214 ASP A CA 1
ATOM 1721 C C . ASP A 1 214 ? 4.247 -2.156 12.504 1.00 84.75 214 ASP A C 1
ATOM 1723 O O . ASP A 1 214 ? 3.800 -1.110 12.988 1.00 84.75 214 ASP A O 1
ATOM 1727 N N . PRO A 1 215 ? 5.044 -2.978 13.216 1.00 84.06 215 PRO A N 1
ATOM 1728 C CA . PRO A 1 215 ? 5.430 -2.708 14.602 1.00 84.06 215 PRO A CA 1
ATOM 1729 C C . PRO A 1 215 ? 6.121 -1.355 14.821 1.00 84.06 215 PRO A C 1
ATOM 1731 O O . PRO A 1 215 ? 6.051 -0.815 15.924 1.00 84.06 215 PRO A O 1
ATOM 1734 N N . GLU A 1 216 ? 6.787 -0.804 13.800 1.00 83.56 216 GLU A N 1
ATOM 1735 C CA . GLU A 1 216 ? 7.451 0.503 13.880 1.00 83.56 216 GLU A CA 1
ATOM 1736 C C . GLU A 1 216 ? 6.453 1.673 13.779 1.00 83.56 216 GLU A C 1
ATOM 1738 O O . GLU A 1 216 ? 6.718 2.770 14.271 1.00 83.56 216 GLU A O 1
ATOM 1743 N N . PHE A 1 217 ? 5.276 1.441 13.190 1.00 85.44 217 PHE A N 1
ATOM 1744 C CA . PHE A 1 217 ? 4.250 2.461 12.953 1.00 85.44 217 PHE A CA 1
ATOM 1745 C C . PHE A 1 217 ? 2.875 1.972 13.413 1.00 85.44 217 PHE A C 1
ATOM 1747 O O . PHE A 1 217 ? 1.987 1.751 12.587 1.00 85.44 217 PHE A O 1
ATOM 1754 N N . PRO A 1 218 ? 2.672 1.765 14.715 1.00 85.75 218 PRO A N 1
ATOM 1755 C CA . PRO A 1 218 ? 1.533 0.998 15.176 1.00 85.75 218 PRO A CA 1
ATOM 1756 C C . PRO A 1 218 ? 0.225 1.799 15.067 1.00 85.75 218 PRO A C 1
ATOM 1758 O O . PRO A 1 218 ? 0.214 3.033 15.138 1.00 85.75 218 PRO A O 1
ATOM 1761 N N . LEU A 1 219 ? -0.888 1.087 14.894 1.00 87.44 219 LEU A N 1
ATOM 1762 C CA . LEU A 1 219 ? -2.211 1.680 14.675 1.00 87.44 219 LEU A CA 1
ATOM 1763 C C . LEU A 1 219 ? -3.042 1.652 15.965 1.00 87.44 219 LEU A C 1
ATOM 1765 O O . LEU A 1 219 ? -2.924 0.736 16.785 1.00 87.44 219 LEU A O 1
ATOM 1769 N N . TYR A 1 220 ? -3.911 2.645 16.151 1.00 85.06 220 TYR A N 1
ATOM 1770 C CA . TYR A 1 220 ? -4.837 2.696 17.285 1.00 85.06 220 TYR A CA 1
ATOM 1771 C C . TYR A 1 220 ? -6.095 1.862 16.995 1.00 85.06 220 TYR A C 1
ATOM 1773 O O . TYR A 1 220 ? -7.175 2.385 16.728 1.00 85.06 220 TYR A O 1
ATOM 1781 N N . THR A 1 221 ? -5.946 0.535 17.060 1.00 83.25 221 THR A N 1
ATOM 1782 C CA . THR A 1 221 ? -7.024 -0.439 16.803 1.00 83.25 221 THR A CA 1
ATOM 1783 C C . THR A 1 221 ? -7.610 -1.026 18.088 1.00 83.25 221 THR A C 1
ATOM 1785 O O . THR A 1 221 ? -6.923 -1.137 19.106 1.00 83.25 221 THR A O 1
ATOM 1788 N N . GLU A 1 222 ? -8.881 -1.443 18.044 1.00 76.94 222 GLU A N 1
ATOM 1789 C CA . GLU A 1 222 ? -9.590 -2.000 19.213 1.00 76.94 222 GLU A CA 1
ATOM 1790 C C . GLU A 1 222 ? -8.887 -3.250 19.777 1.00 76.94 222 GLU A C 1
ATOM 1792 O O . GLU A 1 222 ? -8.802 -3.462 20.986 1.00 76.94 222 GLU A O 1
ATOM 1797 N N . GLU A 1 223 ? -8.320 -4.072 18.896 1.00 74.44 223 GLU A N 1
ATOM 1798 C CA . GLU A 1 223 ? -7.595 -5.284 19.277 1.00 74.44 223 GLU A CA 1
ATOM 1799 C C . GLU A 1 223 ? -6.358 -4.970 20.131 1.00 74.44 223 GLU A C 1
ATOM 1801 O O . GLU A 1 223 ? -6.066 -5.670 21.102 1.00 74.44 223 GLU A O 1
ATOM 1806 N N . ARG A 1 224 ? -5.646 -3.888 19.811 1.00 72.75 224 ARG A N 1
ATOM 1807 C CA . ARG A 1 224 ? -4.503 -3.434 20.603 1.00 72.75 224 ARG A CA 1
ATOM 1808 C C . ARG A 1 224 ? -4.941 -2.911 21.967 1.00 72.75 224 ARG A C 1
ATOM 1810 O O . ARG A 1 224 ? -4.311 -3.248 22.967 1.00 72.75 224 ARG A O 1
ATOM 1817 N N . ALA A 1 225 ? -6.039 -2.157 22.010 1.00 74.50 225 ALA A N 1
ATOM 1818 C CA . ALA A 1 225 ? -6.633 -1.676 23.254 1.00 74.50 225 ALA A CA 1
ATOM 1819 C C . ALA A 1 225 ? -6.848 -2.807 24.255 1.00 74.50 225 ALA A C 1
ATOM 1821 O O . ALA A 1 225 ? -6.415 -2.722 25.401 1.00 74.50 225 ALA A O 1
ATOM 1822 N N . ARG A 1 226 ? -7.473 -3.892 23.779 1.00 72.56 226 ARG A N 1
ATOM 1823 C CA . ARG A 1 226 ? -7.809 -5.067 24.582 1.00 72.56 226 ARG A CA 1
ATOM 1824 C C . ARG A 1 226 ? -6.564 -5.745 25.155 1.00 72.56 226 ARG A C 1
ATOM 1826 O O . ARG A 1 226 ? -6.582 -6.198 26.296 1.00 72.56 226 ARG A O 1
ATOM 1833 N N . ARG A 1 227 ? -5.476 -5.801 24.379 1.00 73.56 227 ARG A N 1
ATOM 1834 C CA . ARG A 1 227 ? -4.190 -6.360 24.831 1.00 73.56 227 ARG A CA 1
ATOM 1835 C C . ARG A 1 227 ? -3.534 -5.487 25.892 1.00 73.56 227 ARG A C 1
ATOM 1837 O O . ARG A 1 227 ? -3.005 -6.013 26.863 1.00 73.56 227 ARG A O 1
ATOM 1844 N N . GLU A 1 228 ? -3.575 -4.169 25.719 1.00 73.62 228 GLU A N 1
ATOM 1845 C CA . GLU A 1 228 ? -3.007 -3.225 26.683 1.00 73.62 228 GLU A CA 1
ATOM 1846 C C . GLU A 1 228 ? -3.787 -3.209 28.003 1.00 73.62 228 GLU A C 1
ATOM 1848 O O . GLU A 1 228 ? -3.166 -3.152 29.062 1.00 73.62 228 GLU A O 1
ATOM 1853 N N . THR A 1 229 ? -5.122 -3.307 27.966 1.00 72.44 229 THR A N 1
ATOM 1854 C CA . THR A 1 229 ? -5.940 -3.398 29.187 1.00 72.44 229 THR A CA 1
ATOM 1855 C C . THR A 1 229 ? -5.738 -4.728 29.906 1.00 72.44 229 THR A C 1
ATOM 1857 O O . THR A 1 229 ? -5.561 -4.725 31.119 1.00 72.44 229 THR A O 1
ATOM 1860 N N . ALA A 1 230 ? -5.681 -5.848 29.177 1.00 72.81 230 ALA A N 1
ATOM 1861 C CA . ALA A 1 230 ? -5.393 -7.158 29.769 1.00 72.81 230 ALA A CA 1
ATOM 1862 C C . ALA A 1 230 ? -4.000 -7.203 30.427 1.00 72.81 230 ALA A C 1
ATOM 1864 O O . ALA A 1 230 ? -3.859 -7.662 31.554 1.00 72.81 230 ALA A O 1
ATOM 1865 N N . ALA A 1 231 ? -2.977 -6.646 29.772 1.00 73.19 231 ALA A N 1
ATOM 1866 C CA . ALA A 1 231 ? -1.620 -6.594 30.320 1.00 73.19 231 ALA A CA 1
ATOM 1867 C C . ALA A 1 231 ? -1.461 -5.638 31.521 1.00 73.19 231 ALA A C 1
ATOM 1869 O O . ALA A 1 231 ? -0.460 -5.709 32.236 1.00 73.19 231 ALA A O 1
ATOM 1870 N N . ALA A 1 232 ? -2.391 -4.700 31.717 1.00 73.44 232 ALA A N 1
ATOM 1871 C CA . ALA A 1 232 ? -2.395 -3.808 32.873 1.00 73.44 232 ALA A CA 1
ATOM 1872 C C . ALA A 1 232 ? -2.996 -4.481 34.118 1.00 73.44 232 ALA A C 1
ATOM 1874 O O . ALA A 1 232 ? -2.499 -4.239 35.214 1.00 73.44 232 ALA A O 1
ATOM 1875 N N . ASP A 1 233 ? -4.005 -5.336 33.935 1.00 73.25 233 ASP A N 1
ATOM 1876 C CA . ASP A 1 233 ? -4.685 -6.074 35.012 1.00 73.25 233 ASP A CA 1
ATOM 1877 C C . ASP A 1 233 ? -3.820 -7.224 35.576 1.00 73.25 233 ASP A C 1
ATOM 1879 O O . ASP A 1 233 ? -3.953 -7.624 36.726 1.00 73.25 233 ASP A O 1
ATOM 1883 N N . GLU A 1 234 ? -2.860 -7.721 34.788 1.00 71.25 234 GLU A N 1
ATOM 1884 C CA . GLU A 1 234 ? -1.920 -8.779 35.195 1.00 71.25 234 GLU A CA 1
ATOM 1885 C C . GLU A 1 234 ? -0.650 -8.273 35.913 1.00 71.25 234 GLU A C 1
ATOM 1887 O O . GLU A 1 234 ? 0.237 -9.074 36.224 1.00 71.25 234 GLU A O 1
ATOM 1892 N N . ARG A 1 235 ? -0.509 -6.964 36.182 1.00 51.72 235 ARG A N 1
ATOM 1893 C CA . ARG A 1 235 ? 0.630 -6.464 36.974 1.00 51.72 235 ARG A CA 1
ATOM 1894 C C . ARG A 1 235 ? 0.329 -6.580 38.478 1.00 51.72 235 ARG A C 1
ATOM 1896 O O . ARG A 1 235 ? -0.612 -5.931 38.925 1.00 51.72 235 ARG A O 1
ATOM 1903 N N . PRO A 1 236 ? 1.112 -7.372 39.237 1.00 58.75 236 PRO A N 1
ATOM 1904 C CA . PRO A 1 236 ? 0.926 -7.559 40.677 1.00 58.75 236 PRO A CA 1
ATOM 1905 C C . PRO A 1 236 ? 1.275 -6.316 41.504 1.00 58.75 236 PRO A C 1
ATOM 1907 O O . PRO A 1 236 ? 2.113 -5.503 41.042 1.00 58.75 236 PRO A O 1
#

Mean predicted aligned error: 18.14 Å

Radius of gyration: 29.51 Å; Cα contacts (8 Å, |Δi|>4): 179; chains: 1; bounding box: 80×80×66 Å

Foldseek 3Di:
DLPPLVVLCVLLVHDLPDAPLSSVVSLVVLCVCLPCVNDDPVCVVVSVVSNVSNVVSSVSQVVVCLVQVDRDDDDDDDDDPPPPPVVPDDDDDDDDDDDDDDDDDDDDDDDPVVVVVVVVVVVVVVVVVPDDDDDDDDDDDDDDDDDDDDDDDDDDPPPVVVVPPPLQADDFFDFPVSQCVRVNQAPDDDPQWGHQDSKIFHDDPRTTHYIRADPVRGGRHPVVVVVVVVVVVPDD

Secondary structure (DSSP, 8-state):
----HHHHHHHTT--TT--HHHHHHHHHHHHHHT-GGGS-GGGHHHHHHHHHHHHHHHHHHHHHHHHHSSPPP----S-SPP-----------------------PPPPPPHHHHHHHHHHHHHHHHHHT-PPPP---------------------TTSSSSGGG----B-TT-BHHHHHHHH-S-SEEETTEEEETTEEEEEETTEEEEEE-BTTB---BHHHHHHHHHHHHT--

Nearest PDB structures (foldseek):
  4j7z-assembly3_C  TM=6.694E-01  e=2.386E-03  Thermus thermophilus HB8

pLDDT: mean 71.25, std 21.43, range [31.47, 95.31]